Protein AF-A0A1V1P0M2-F1 (afdb_monomer_lite)

Secondary structure (DSSP, 8-state):
--HHHHHHHHHHHHHHSGGGTTS-EEEEEET---SS--SGGGG--TTEEEEEEESS--TT-SEE-SBTTB-TTS-TT-EEEEEEES-GGG-TTHHHHHHHHHHHEEEEEEEEEEE-SSS----SS-------HHHHHHHHHHTTPEEEEEEE--S----TTSGGGG--EEEEEE----------TT----PPP-TTS-SHHHHHHTTPPTT-EEEEE--TTSHHHHHHHHTS--EEEEEES-HHHHHHHTTT-SEEEES-TTSTTGGGGGTT---SEEE-SS-GGG-SSHHHHHHHHHH--

pLDDT: mean 91.24, std 12.98, range [29.27, 98.88]

Radius of gyration: 23.6 Å; chains: 1; bounding box: 58×35×62 Å

Structure (mmCIF, N/CA/C/O backbone):
data_AF-A0A1V1P0M2-F1
#
_entry.id   AF-A0A1V1P0M2-F1
#
loop_
_atom_site.group_PDB
_atom_site.id
_atom_site.type_symbol
_atom_site.label_atom_id
_atom_site.label_alt_id
_atom_site.label_comp_id
_atom_site.label_asym_id
_atom_site.label_entity_id
_atom_site.label_seq_id
_atom_site.pdbx_PDB_ins_code
_atom_site.Cartn_x
_atom_site.Cartn_y
_atom_site.Cartn_z
_atom_site.occupancy
_atom_site.B_iso_or_equiv
_atom_site.auth_seq_id
_atom_site.auth_comp_id
_atom_site.auth_asym_id
_atom_site.auth_atom_id
_atom_site.pdbx_PDB_model_num
ATOM 1 N N . MET A 1 1 ? 7.472 -0.145 -21.271 1.00 87.81 1 MET A N 1
ATOM 2 C CA . MET A 1 1 ? 8.152 0.178 -19.992 1.00 87.81 1 MET A CA 1
ATOM 3 C C . MET A 1 1 ? 9.244 1.224 -20.223 1.00 87.81 1 MET A C 1
ATOM 5 O O . MET A 1 1 ? 9.948 1.096 -21.218 1.00 87.81 1 MET A O 1
ATOM 9 N N . HIS A 1 2 ? 9.397 2.238 -19.358 1.00 93.75 2 HIS A N 1
ATOM 10 C CA . HIS A 1 2 ? 10.466 3.248 -19.484 1.00 93.75 2 HIS A CA 1
ATOM 11 C C . HIS A 1 2 ? 11.817 2.746 -18.949 1.00 93.75 2 HIS A C 1
ATOM 13 O O . HIS A 1 2 ? 11.880 2.132 -17.881 1.00 93.75 2 HIS A O 1
ATOM 19 N N . LEU A 1 3 ? 12.916 3.077 -19.634 1.00 96.69 3 LEU A N 1
ATOM 20 C CA . LEU A 1 3 ? 14.281 2.770 -19.193 1.00 96.69 3 LEU A CA 1
ATOM 21 C C . LEU A 1 3 ? 14.614 3.437 -17.856 1.00 96.69 3 LEU A C 1
ATOM 23 O O . LEU A 1 3 ? 15.219 2.796 -16.997 1.00 96.69 3 LEU A O 1
ATOM 27 N N . SER A 1 4 ? 14.162 4.679 -17.642 1.00 97.12 4 SER A N 1
ATOM 28 C CA . SER A 1 4 ? 14.316 5.385 -16.365 1.00 97.12 4 SER A CA 1
ATOM 29 C C . SER A 1 4 ? 13.693 4.632 -15.191 1.00 97.12 4 SER A C 1
ATOM 31 O O . SER A 1 4 ? 14.186 4.729 -14.066 1.00 97.12 4 SER A O 1
ATOM 33 N N . SER A 1 5 ? 12.613 3.899 -15.454 1.00 97.25 5 SER A N 1
ATOM 34 C CA . SER A 1 5 ? 11.857 3.139 -14.469 1.00 97.25 5 SER A CA 1
ATOM 35 C C . SER A 1 5 ? 12.505 1.776 -14.201 1.00 97.25 5 SER A C 1
ATOM 37 O O . SER A 1 5 ? 12.672 1.388 -13.045 1.00 97.25 5 SER A O 1
ATOM 39 N N . ILE A 1 6 ? 12.971 1.084 -15.254 1.00 98.12 6 ILE A N 1
ATOM 40 C CA . ILE A 1 6 ? 13.799 -0.133 -15.139 1.00 98.12 6 ILE A CA 1
ATOM 41 C C . ILE A 1 6 ? 15.060 0.136 -14.312 1.00 98.12 6 ILE A C 1
ATOM 43 O O . ILE A 1 6 ? 15.373 -0.648 -13.418 1.00 98.12 6 ILE A O 1
ATOM 47 N N . ASP A 1 7 ? 15.772 1.236 -14.578 1.00 98.12 7 ASP A N 1
ATOM 48 C CA . ASP A 1 7 ? 17.007 1.564 -13.860 1.00 98.12 7 ASP A CA 1
ATOM 49 C C . ASP A 1 7 ? 16.751 1.806 -12.366 1.00 98.12 7 ASP A C 1
ATOM 51 O O . ASP A 1 7 ? 17.411 1.216 -11.511 1.00 98.12 7 ASP A O 1
ATOM 55 N N . LYS A 1 8 ? 15.722 2.588 -12.026 1.00 98.38 8 LYS A N 1
ATOM 56 C CA . LYS A 1 8 ? 15.323 2.822 -10.628 1.00 98.38 8 LYS A CA 1
ATOM 57 C C . LYS A 1 8 ? 14.900 1.531 -9.923 1.00 98.38 8 LYS A C 1
ATOM 59 O O . LYS A 1 8 ? 15.293 1.305 -8.778 1.00 98.38 8 LYS A O 1
ATOM 64 N N . MET A 1 9 ? 14.162 0.649 -10.602 1.00 98.62 9 MET A N 1
ATOM 65 C CA . MET A 1 9 ? 13.798 -0.656 -10.042 1.00 98.62 9 MET A CA 1
ATOM 66 C C . MET A 1 9 ? 15.031 -1.540 -9.827 1.00 98.62 9 MET A C 1
ATOM 68 O O . MET A 1 9 ? 15.162 -2.188 -8.789 1.00 98.62 9 MET A O 1
ATOM 72 N N . LYS A 1 10 ? 15.989 -1.520 -10.759 1.00 98.38 10 LYS A N 1
ATOM 73 C CA . LYS A 1 10 ? 17.269 -2.215 -10.599 1.00 98.38 10 LYS A CA 1
ATOM 74 C C . LYS A 1 10 ? 18.034 -1.690 -9.380 1.00 98.38 10 LYS A C 1
ATOM 76 O O . LYS A 1 10 ? 18.527 -2.491 -8.588 1.00 98.38 10 LYS A O 1
ATOM 81 N N . GLN A 1 11 ? 18.088 -0.371 -9.189 1.00 98.38 11 GLN A N 1
ATOM 82 C CA . GLN A 1 11 ? 18.699 0.234 -8.002 1.00 98.38 11 GLN A CA 1
ATOM 83 C C . GLN A 1 11 ? 18.009 -0.231 -6.711 1.00 98.38 11 GLN A C 1
ATOM 85 O O . GLN A 1 11 ? 18.694 -0.499 -5.724 1.00 98.38 11 GLN A O 1
ATOM 90 N N . PHE A 1 12 ? 16.679 -0.383 -6.708 1.00 98.56 12 PHE A N 1
ATOM 91 C CA . PHE A 1 12 ? 15.962 -0.957 -5.569 1.00 98.56 12 PHE A CA 1
ATOM 92 C C . PHE A 1 12 ? 16.405 -2.402 -5.282 1.00 98.56 12 PHE A C 1
ATOM 94 O O . PHE A 1 12 ? 16.773 -2.721 -4.148 1.00 98.56 12 PHE A O 1
ATOM 101 N N . VAL A 1 13 ? 16.444 -3.266 -6.300 1.00 98.12 13 VAL A N 1
ATOM 102 C CA . VAL A 1 13 ? 16.890 -4.663 -6.151 1.00 98.12 13 VAL A CA 1
ATOM 103 C C . VAL A 1 13 ? 18.319 -4.732 -5.603 1.00 98.12 13 VAL A C 1
ATOM 105 O O . VAL A 1 13 ? 18.575 -5.429 -4.618 1.00 98.12 13 VAL A O 1
ATOM 108 N N . ASP A 1 14 ? 19.240 -3.971 -6.197 1.00 97.38 14 ASP A N 1
ATOM 109 C CA . ASP A 1 14 ? 20.660 -3.973 -5.834 1.00 97.38 14 ASP A CA 1
ATOM 110 C C . ASP A 1 14 ? 20.918 -3.446 -4.414 1.00 97.38 14 ASP A C 1
ATOM 112 O O . ASP A 1 14 ? 21.873 -3.874 -3.768 1.00 97.38 14 ASP A O 1
ATOM 116 N N . ARG A 1 15 ? 20.094 -2.514 -3.918 1.00 97.50 15 ARG A N 1
ATOM 117 C CA . ARG A 1 15 ? 20.296 -1.877 -2.606 1.00 97.50 15 ARG A CA 1
ATOM 118 C C . ARG A 1 15 ? 19.553 -2.574 -1.473 1.00 97.50 15 ARG A C 1
ATOM 120 O O . ARG A 1 15 ? 20.087 -2.655 -0.372 1.00 97.50 15 ARG A O 1
ATOM 127 N N . TYR A 1 16 ? 18.337 -3.058 -1.720 1.00 97.69 16 TYR A N 1
ATOM 128 C CA . TYR A 1 16 ? 17.438 -3.517 -0.652 1.00 97.69 16 TYR A CA 1
ATOM 129 C C . TYR A 1 16 ? 17.211 -5.029 -0.640 1.00 97.69 16 TYR A C 1
ATOM 131 O O . TYR A 1 16 ? 16.778 -5.567 0.382 1.00 97.69 16 TYR A O 1
ATOM 139 N N . LEU A 1 17 ? 17.504 -5.728 -1.742 1.00 96.75 17 LEU A N 1
ATOM 140 C CA . LEU A 1 17 ? 17.295 -7.176 -1.860 1.00 96.75 17 LEU A CA 1
ATOM 141 C C . LEU A 1 17 ? 18.597 -7.971 -2.031 1.00 96.75 17 LEU A C 1
ATOM 143 O O . LEU A 1 17 ? 18.551 -9.200 -2.075 1.00 96.75 17 LEU A O 1
ATOM 147 N N . VAL A 1 18 ? 19.758 -7.308 -2.085 1.00 91.69 18 VAL A N 1
ATOM 148 C CA . VAL A 1 18 ? 21.062 -7.962 -2.290 1.00 91.69 18 VAL A CA 1
ATOM 149 C C . VAL A 1 18 ? 21.360 -9.043 -1.250 1.00 91.69 18 VAL A C 1
ATOM 151 O O . VAL A 1 18 ? 21.748 -10.151 -1.620 1.00 91.69 18 VAL A O 1
ATOM 154 N N . ASP A 1 19 ? 21.065 -8.775 0.022 1.00 91.19 19 ASP A N 1
ATOM 155 C CA . ASP A 1 19 ? 21.275 -9.727 1.119 1.00 91.19 19 ASP A CA 1
ATOM 156 C C . ASP A 1 19 ? 20.194 -10.822 1.172 1.00 91.19 19 ASP A C 1
ATOM 158 O O . ASP A 1 19 ? 20.301 -11.779 1.936 1.00 91.19 19 ASP A O 1
ATOM 162 N N . LYS A 1 20 ? 19.148 -10.715 0.340 1.00 90.94 20 LYS A N 1
ATOM 163 C CA . LYS A 1 20 ? 18.011 -11.646 0.286 1.00 90.94 20 LYS A CA 1
ATOM 164 C C . LYS A 1 20 ? 18.046 -12.599 -0.915 1.00 90.94 20 LYS A C 1
ATOM 166 O O . LYS A 1 20 ? 17.121 -13.387 -1.088 1.00 90.94 20 LYS A O 1
ATOM 171 N N . LYS A 1 21 ? 19.107 -12.586 -1.731 1.00 86.88 21 LYS A N 1
ATOM 172 C CA . LYS A 1 21 ? 19.227 -13.455 -2.926 1.00 86.88 21 LYS A CA 1
ATOM 173 C C . LYS A 1 21 ? 19.147 -14.954 -2.618 1.00 86.88 21 LYS A C 1
ATOM 175 O O . LYS A 1 21 ? 18.648 -15.725 -3.428 1.00 86.88 21 LYS A O 1
ATOM 180 N N . ASN A 1 22 ? 19.602 -15.357 -1.431 1.00 87.81 22 ASN A N 1
ATOM 181 C CA . ASN A 1 22 ? 19.569 -16.750 -0.969 1.00 87.81 22 ASN A CA 1
ATOM 182 C C . ASN A 1 22 ? 18.387 -17.056 -0.036 1.00 87.81 22 ASN A C 1
ATOM 184 O O . ASN A 1 22 ? 18.375 -18.110 0.598 1.00 87.81 22 ASN A O 1
ATOM 188 N N . HIS A 1 23 ? 17.423 -16.143 0.074 1.00 92.25 23 HIS A N 1
ATOM 189 C CA . HIS A 1 23 ? 16.227 -16.319 0.885 1.00 92.25 23 HIS A CA 1
ATOM 190 C C . HIS A 1 23 ? 15.001 -16.446 -0.022 1.00 92.25 23 HIS A C 1
ATOM 192 O O . HIS A 1 23 ? 14.929 -15.744 -1.035 1.00 92.25 23 HIS A O 1
ATOM 198 N N . PRO A 1 24 ? 14.032 -17.309 0.328 1.00 96.81 24 PRO A N 1
ATOM 199 C CA . PRO A 1 24 ? 12.790 -17.381 -0.414 1.00 96.81 24 PRO A CA 1
ATOM 200 C C . PRO A 1 24 ? 12.025 -16.070 -0.259 1.00 96.81 24 PRO A C 1
ATOM 202 O O . PRO A 1 24 ? 11.770 -15.638 0.866 1.00 96.81 24 PRO A O 1
ATOM 205 N N . LEU A 1 25 ? 11.675 -15.443 -1.381 1.00 98.19 25 LEU A N 1
ATOM 206 C CA . LEU A 1 25 ? 10.868 -14.224 -1.407 1.00 98.19 25 LEU A CA 1
ATOM 207 C C . LEU A 1 25 ? 9.655 -14.423 -2.297 1.00 98.19 25 LEU A C 1
ATOM 209 O O . LEU A 1 25 ? 9.787 -14.867 -3.435 1.00 98.19 25 LEU A O 1
ATOM 213 N N . HIS A 1 26 ? 8.496 -14.019 -1.797 1.00 98.56 26 HIS A N 1
ATOM 214 C CA . HIS A 1 26 ? 7.322 -13.779 -2.612 1.00 98.56 26 HIS A CA 1
ATOM 215 C C . HIS A 1 26 ? 7.284 -12.304 -3.031 1.00 98.56 26 HIS A C 1
ATOM 217 O O . HIS A 1 26 ? 7.171 -11.414 -2.181 1.00 98.56 26 HIS A O 1
ATOM 223 N N . ILE A 1 27 ? 7.410 -12.059 -4.335 1.00 98.81 27 ILE A N 1
ATOM 224 C CA . ILE A 1 27 ? 7.397 -10.733 -4.951 1.00 98.81 27 ILE A CA 1
ATOM 225 C C . ILE A 1 27 ? 6.115 -10.570 -5.765 1.00 98.81 27 ILE A C 1
ATOM 227 O O . ILE A 1 27 ? 5.841 -11.383 -6.646 1.00 98.81 27 ILE A O 1
ATOM 231 N N . LEU A 1 28 ? 5.373 -9.500 -5.495 1.00 98.88 28 LEU A N 1
ATOM 232 C CA . LEU A 1 28 ? 4.194 -9.113 -6.264 1.00 98.88 28 LEU A CA 1
ATOM 233 C C . LEU A 1 28 ? 4.468 -7.815 -7.028 1.00 98.88 28 LEU A C 1
ATOM 235 O O . LEU A 1 28 ? 4.867 -6.825 -6.416 1.00 98.88 28 LEU A O 1
ATOM 239 N N . ASP A 1 29 ? 4.224 -7.812 -8.335 1.00 98.81 29 ASP A N 1
ATOM 240 C CA . ASP A 1 29 ? 4.306 -6.631 -9.199 1.00 98.81 29 ASP A CA 1
ATOM 241 C C . ASP A 1 29 ? 2.900 -6.135 -9.568 1.00 98.81 29 ASP A C 1
ATOM 243 O O . ASP A 1 29 ? 2.116 -6.885 -10.143 1.00 98.81 29 ASP A O 1
ATOM 247 N N . LEU A 1 30 ? 2.560 -4.894 -9.210 1.00 98.62 30 LEU A N 1
ATOM 248 C CA . LEU A 1 30 ? 1.252 -4.282 -9.469 1.00 98.62 30 LEU A CA 1
ATOM 249 C C . LEU A 1 30 ? 1.276 -3.406 -10.731 1.00 98.62 30 LEU A C 1
ATOM 251 O O . LEU A 1 30 ? 2.003 -2.407 -10.791 1.00 98.62 30 LEU A O 1
ATOM 255 N N . GLY A 1 31 ? 0.371 -3.701 -11.668 1.00 96.62 31 GLY A N 1
ATOM 256 C CA . GLY A 1 31 ? 0.353 -3.106 -13.009 1.00 96.62 31 GLY A CA 1
ATOM 257 C C . GLY A 1 31 ? 1.417 -3.739 -13.903 1.00 96.62 31 GLY A C 1
ATOM 258 O O . GLY A 1 31 ? 2.116 -3.054 -14.643 1.00 96.62 31 GLY A O 1
ATOM 259 N N . ALA A 1 32 ? 1.597 -5.055 -13.774 1.00 97.19 32 ALA A N 1
ATOM 260 C CA . ALA A 1 32 ? 2.763 -5.764 -14.290 1.00 97.19 32 ALA A CA 1
ATOM 261 C C . ALA A 1 32 ? 2.691 -6.115 -15.783 1.00 97.19 32 ALA A C 1
ATOM 263 O O . ALA A 1 32 ? 3.586 -6.806 -16.279 1.00 97.19 32 ALA A O 1
ATOM 264 N N . THR A 1 33 ? 1.636 -5.714 -16.498 1.00 95.69 33 THR A N 1
ATOM 265 C CA . THR A 1 33 ? 1.412 -6.163 -17.877 1.00 95.69 33 THR A CA 1
ATOM 266 C C . THR A 1 33 ? 2.611 -5.806 -18.758 1.00 95.69 33 THR A C 1
ATOM 268 O O . THR A 1 33 ? 3.043 -4.654 -18.813 1.00 95.69 33 THR A O 1
ATOM 271 N N . ASP A 1 34 ? 3.152 -6.791 -19.480 1.00 94.94 34 ASP A N 1
ATOM 272 C CA . ASP A 1 34 ? 4.275 -6.562 -20.392 1.00 94.94 34 ASP A CA 1
ATOM 273 C C . ASP A 1 34 ? 3.810 -5.795 -21.636 1.00 94.94 34 ASP A C 1
ATOM 275 O O . ASP A 1 34 ? 3.280 -6.362 -22.598 1.00 94.94 34 ASP A O 1
ATOM 279 N N . ILE A 1 35 ? 4.028 -4.480 -21.601 1.00 89.50 35 ILE A N 1
ATOM 280 C CA . ILE A 1 35 ? 3.787 -3.557 -22.709 1.00 89.50 35 ILE A CA 1
ATOM 281 C C . ILE A 1 35 ? 5.130 -2.939 -23.103 1.00 89.50 35 ILE A C 1
ATOM 283 O O . ILE A 1 35 ? 5.534 -1.859 -22.648 1.00 89.50 35 ILE A O 1
ATOM 287 N N . GLY A 1 36 ? 5.860 -3.672 -23.946 1.00 87.25 36 GLY A N 1
ATOM 288 C CA . GLY A 1 36 ? 7.192 -3.278 -24.401 1.00 87.25 36 GLY A CA 1
ATOM 289 C C . GLY A 1 36 ? 8.244 -3.350 -23.291 1.00 87.25 36 GLY A C 1
ATOM 290 O O . GLY A 1 36 ? 9.131 -2.499 -23.245 1.00 87.25 36 GLY A O 1
ATOM 291 N N . GLY A 1 37 ? 8.109 -4.308 -22.370 1.00 92.56 37 GLY A N 1
ATOM 292 C CA . GLY A 1 37 ? 9.016 -4.578 -21.257 1.00 92.56 37 GLY A CA 1
ATOM 293 C C . GLY A 1 37 ? 8.284 -4.765 -19.924 1.00 92.56 37 GLY A C 1
ATOM 294 O O . GLY A 1 37 ? 7.202 -4.221 -19.713 1.00 92.56 37 GLY A O 1
ATOM 295 N N . CYS A 1 38 ? 8.920 -5.481 -18.996 1.00 96.50 38 CYS A N 1
ATOM 296 C CA . CYS A 1 38 ? 8.445 -5.713 -17.630 1.00 96.50 38 CYS A CA 1
ATOM 297 C C . CYS A 1 38 ? 9.623 -5.809 -16.641 1.00 96.50 38 CYS A C 1
ATOM 299 O O . CYS A 1 38 ? 10.785 -5.879 -17.053 1.00 96.50 38 CYS A O 1
ATOM 301 N N . TYR A 1 39 ? 9.336 -5.832 -15.335 1.00 98.19 39 TYR A N 1
ATOM 302 C CA . TYR A 1 39 ? 10.374 -5.949 -14.306 1.00 98.19 39 TYR A CA 1
ATOM 303 C C . TYR A 1 39 ? 10.841 -7.377 -14.027 1.00 98.19 39 TYR A C 1
ATOM 305 O O . TYR A 1 39 ? 11.913 -7.530 -13.443 1.00 98.19 39 TYR A O 1
ATOM 313 N N . ARG A 1 40 ? 10.099 -8.414 -14.447 1.00 97.44 40 ARG A N 1
ATOM 314 C CA . ARG A 1 40 ? 10.401 -9.827 -14.137 1.00 97.44 40 ARG A CA 1
ATOM 315 C C . ARG A 1 40 ? 11.885 -10.209 -14.295 1.00 97.44 40 ARG A C 1
ATOM 317 O O . ARG A 1 40 ? 12.403 -10.843 -13.377 1.00 97.44 40 ARG A O 1
ATOM 324 N N . PRO A 1 41 ? 12.617 -9.798 -15.356 1.00 97.50 41 PRO A N 1
ATOM 325 C CA . PRO A 1 41 ? 14.036 -10.142 -15.502 1.00 97.50 41 PRO A CA 1
ATOM 326 C C . PRO A 1 41 ? 14.944 -9.643 -14.365 1.00 97.50 41 PRO A C 1
ATOM 328 O O . PRO A 1 41 ? 15.998 -10.224 -14.124 1.00 97.50 41 PRO A O 1
ATOM 331 N N . LEU A 1 42 ? 14.559 -8.581 -13.649 1.00 97.75 42 LEU A N 1
ATOM 332 C CA . LEU A 1 42 ? 15.311 -8.056 -12.502 1.00 97.75 42 LEU A CA 1
ATOM 333 C C . LEU A 1 42 ? 15.176 -8.937 -11.249 1.00 97.75 42 LEU A C 1
ATOM 335 O O . LEU A 1 42 ? 15.982 -8.817 -10.327 1.00 97.75 42 LEU A O 1
ATOM 339 N N . PHE A 1 43 ? 14.173 -9.817 -11.218 1.00 97.19 43 PHE A N 1
ATOM 340 C CA . PHE A 1 43 ? 13.827 -10.672 -10.082 1.00 97.19 43 PHE A CA 1
ATOM 341 C C . PHE A 1 43 ? 14.070 -12.161 -10.365 1.00 97.19 43 PHE A C 1
ATOM 343 O O . PHE A 1 43 ? 13.577 -13.016 -9.631 1.00 97.19 43 PHE A O 1
ATOM 350 N N . ASP A 1 44 ? 14.851 -12.479 -11.401 1.00 93.94 44 ASP A N 1
ATOM 351 C CA . ASP A 1 44 ? 15.212 -13.848 -11.774 1.00 93.94 44 ASP A CA 1
ATOM 352 C C . ASP A 1 44 ? 16.271 -14.416 -10.814 1.00 93.94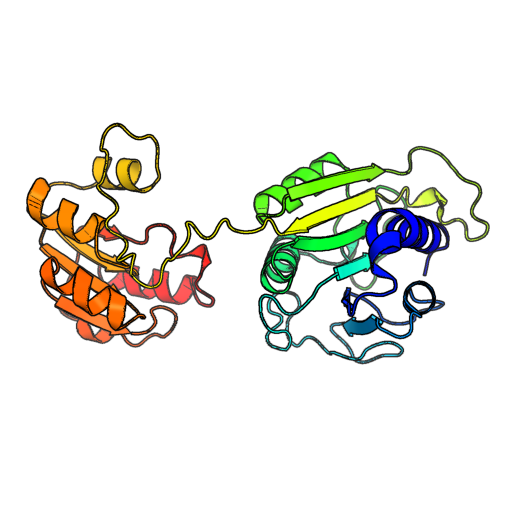 44 ASP A C 1
ATOM 354 O O . ASP A 1 44 ? 17.479 -14.379 -11.061 1.00 93.94 44 ASP A O 1
ATOM 358 N N . GLN A 1 45 ? 15.820 -14.858 -9.641 1.00 94.94 45 GLN A N 1
ATOM 359 C CA . GLN A 1 45 ? 16.624 -15.578 -8.656 1.00 94.94 45 GLN A CA 1
ATOM 360 C C . GLN A 1 45 ? 15.940 -16.903 -8.328 1.00 94.94 45 GLN A C 1
ATOM 362 O O . GLN A 1 45 ? 14.724 -16.963 -8.181 1.00 94.94 45 GLN A O 1
ATOM 367 N N . ALA A 1 46 ? 16.725 -17.964 -8.129 1.00 92.25 46 ALA A N 1
ATOM 368 C CA . ALA A 1 46 ? 16.200 -19.325 -7.979 1.00 92.25 46 ALA A CA 1
ATOM 369 C C . ALA A 1 46 ? 15.191 -19.509 -6.826 1.00 92.25 46 ALA A C 1
ATOM 371 O O . ALA A 1 46 ? 14.345 -20.394 -6.893 1.00 92.25 46 ALA A O 1
ATOM 372 N N . GLN A 1 47 ? 15.295 -18.705 -5.762 1.00 94.88 47 GLN A N 1
ATOM 373 C CA . GLN A 1 47 ? 14.397 -18.768 -4.602 1.00 94.88 47 GLN A CA 1
ATOM 374 C C . GLN A 1 47 ? 13.320 -17.674 -4.609 1.00 94.88 47 GLN A C 1
ATOM 376 O O . GLN A 1 47 ? 12.543 -17.566 -3.663 1.00 94.88 47 GLN A O 1
ATOM 381 N N . TRP A 1 48 ? 13.270 -16.833 -5.637 1.00 97.81 48 TRP A N 1
ATOM 382 C CA . TRP A 1 48 ? 12.300 -15.751 -5.718 1.00 97.81 48 TRP A CA 1
ATOM 383 C C . TRP A 1 48 ? 11.104 -16.192 -6.553 1.00 97.81 48 TRP A C 1
ATOM 385 O O . TRP A 1 48 ? 11.239 -16.633 -7.691 1.00 97.81 48 TRP A O 1
ATOM 395 N N . HIS A 1 49 ? 9.919 -16.068 -5.970 1.00 98.12 49 HIS A N 1
ATOM 396 C CA . HIS A 1 49 ? 8.653 -16.283 -6.645 1.00 98.12 49 HIS A CA 1
ATOM 397 C C . HIS A 1 49 ? 8.072 -14.924 -7.024 1.00 98.12 49 HIS A C 1
ATOM 399 O O . HIS A 1 49 ? 7.577 -14.203 -6.160 1.00 98.12 49 HIS A O 1
ATOM 405 N N . TYR A 1 50 ? 8.176 -14.564 -8.302 1.00 98.56 50 TYR A N 1
ATOM 406 C CA . TYR A 1 50 ? 7.605 -13.336 -8.849 1.00 98.56 50 TYR A CA 1
ATOM 407 C C . TYR A 1 50 ? 6.233 -13.627 -9.460 1.00 98.56 50 TYR A C 1
ATOM 409 O O . TYR A 1 50 ? 6.115 -14.508 -10.320 1.00 98.56 50 TYR A O 1
ATOM 417 N N . GLN A 1 51 ? 5.238 -12.829 -9.078 1.00 98.38 51 GLN A N 1
ATOM 418 C CA . GLN A 1 51 ? 3.907 -12.819 -9.676 1.00 98.38 51 GLN A CA 1
ATOM 419 C C . GLN A 1 51 ? 3.534 -11.412 -10.145 1.00 98.38 51 GLN A C 1
ATOM 421 O O . GLN A 1 51 ? 3.717 -10.443 -9.410 1.00 98.38 51 GLN A O 1
ATOM 426 N N . GLY A 1 52 ? 2.989 -11.303 -11.355 1.00 98.62 52 GLY A N 1
ATOM 427 C CA . GLY A 1 52 ? 2.396 -10.060 -11.845 1.00 98.62 52 GLY A CA 1
ATOM 428 C C . GLY A 1 52 ? 0.898 -9.990 -11.563 1.00 98.62 52 GLY A C 1
ATOM 429 O O . GLY A 1 52 ? 0.187 -10.984 -11.728 1.00 98.62 52 GLY A O 1
ATOM 430 N N . ALA A 1 53 ? 0.416 -8.816 -11.167 1.00 98.56 53 ALA A N 1
ATOM 431 C CA . ALA A 1 53 ? -0.990 -8.527 -10.934 1.00 98.56 53 ALA A CA 1
ATOM 432 C C . ALA A 1 53 ? -1.464 -7.319 -11.747 1.00 98.56 53 ALA A C 1
ATOM 434 O O . ALA A 1 53 ? -0.755 -6.318 -11.879 1.00 98.56 53 ALA A O 1
ATOM 435 N N . ASP A 1 54 ? -2.682 -7.413 -12.273 1.00 97.94 54 ASP A N 1
ATOM 436 C CA . ASP A 1 54 ? -3.351 -6.341 -13.014 1.00 97.94 54 ASP A CA 1
ATOM 437 C C . ASP A 1 54 ? -4.877 -6.534 -12.966 1.00 97.94 54 ASP A C 1
ATOM 439 O O . ASP A 1 54 ? -5.366 -7.576 -12.531 1.00 97.94 54 ASP A O 1
ATOM 443 N N . LEU A 1 55 ? -5.644 -5.542 -13.414 1.00 96.44 55 LEU A N 1
ATOM 444 C CA . LEU A 1 55 ? -7.110 -5.611 -13.500 1.00 96.44 55 LEU A CA 1
ATOM 445 C C . LEU A 1 55 ? -7.594 -6.444 -14.689 1.00 96.44 55 LEU A C 1
ATOM 447 O O . LEU A 1 55 ? -8.752 -6.855 -14.750 1.00 96.44 55 LEU A O 1
ATOM 451 N N . VAL A 1 56 ? -6.723 -6.650 -15.674 1.00 94.88 56 VAL A N 1
ATOM 452 C CA . VAL A 1 56 ? -7.039 -7.333 -16.927 1.00 94.88 56 VAL A CA 1
ATOM 453 C C . VAL A 1 56 ? -5.986 -8.412 -17.174 1.00 94.88 56 VAL A C 1
ATOM 455 O O . VAL A 1 56 ? -4.801 -8.168 -16.953 1.00 94.88 56 VAL A O 1
ATOM 458 N N . PRO A 1 57 ? -6.373 -9.613 -17.643 1.00 97.50 57 PRO A N 1
ATOM 459 C CA . PRO A 1 57 ? -5.400 -10.626 -18.030 1.00 97.50 57 PRO A CA 1
ATOM 460 C C . PRO A 1 57 ? -4.497 -10.124 -19.164 1.00 97.50 57 PRO A C 1
ATOM 462 O O . PRO A 1 57 ? -4.953 -9.472 -20.104 1.00 97.50 57 PRO A O 1
ATOM 465 N N . GLY A 1 58 ? -3.221 -10.498 -19.118 1.00 95.50 58 GLY A N 1
ATOM 466 C CA . GLY A 1 58 ? -2.234 -10.078 -20.104 1.00 95.50 58 GLY A CA 1
ATOM 467 C C . GLY A 1 58 ? -0.925 -10.847 -19.986 1.00 95.50 58 GLY A C 1
ATOM 468 O O . GLY A 1 58 ? -0.759 -11.718 -19.131 1.00 95.50 58 GLY A O 1
ATOM 469 N N . ASN A 1 59 ? 0.028 -10.518 -20.857 1.00 97.06 59 ASN A N 1
ATOM 470 C CA . ASN A 1 59 ? 1.384 -11.041 -20.729 1.00 97.06 59 ASN A CA 1
ATOM 471 C C . ASN A 1 59 ? 1.988 -10.574 -19.401 1.00 97.06 59 ASN A C 1
ATOM 473 O O . ASN A 1 59 ? 1.818 -9.415 -19.031 1.00 97.06 59 ASN A O 1
ATOM 477 N N . ASN A 1 60 ? 2.727 -11.461 -18.731 1.00 97.81 60 ASN A N 1
ATOM 478 C CA . ASN A 1 60 ? 3.314 -11.238 -17.405 1.00 97.81 60 ASN A CA 1
ATOM 479 C C . ASN A 1 60 ? 2.306 -11.170 -16.236 1.00 97.81 60 ASN A C 1
ATOM 481 O O . ASN A 1 60 ? 2.728 -10.881 -15.120 1.00 97.81 60 ASN A O 1
ATOM 485 N N . ILE A 1 61 ? 1.018 -11.467 -16.455 1.00 98.38 61 ILE A N 1
ATOM 486 C CA . ILE A 1 61 ? -0.007 -11.446 -15.400 1.00 98.38 61 ILE A CA 1
ATOM 487 C C . ILE A 1 61 ? -0.325 -12.858 -14.912 1.00 98.38 61 ILE A C 1
ATOM 489 O O . ILE A 1 61 ? -0.759 -13.714 -15.681 1.00 98.38 61 ILE A O 1
ATOM 493 N N . ASP A 1 62 ? -0.138 -13.065 -13.611 1.00 98.56 62 ASP A N 1
ATOM 494 C CA . ASP A 1 62 ? -0.432 -14.303 -12.890 1.00 98.56 62 ASP A CA 1
ATOM 495 C C . ASP A 1 62 ? -1.724 -14.178 -12.061 1.00 98.56 62 ASP A C 1
ATOM 497 O O . ASP A 1 62 ? -2.437 -15.162 -11.869 1.00 98.56 62 ASP A O 1
ATOM 501 N N . ILE A 1 63 ? -2.040 -12.967 -11.583 1.00 98.62 63 ILE A N 1
ATOM 502 C CA . ILE A 1 63 ? -3.216 -12.665 -10.757 1.00 98.62 63 ILE A CA 1
ATOM 503 C C . ILE A 1 63 ? -4.031 -11.557 -11.427 1.00 98.62 63 ILE A C 1
ATOM 505 O O . ILE A 1 63 ? -3.533 -10.458 -11.656 1.00 98.62 63 ILE A O 1
ATOM 509 N N . VAL A 1 64 ? -5.303 -11.830 -11.713 1.00 98.56 64 VAL A N 1
ATOM 510 C CA . VAL A 1 64 ? -6.247 -10.803 -12.173 1.00 98.56 64 VAL A CA 1
ATOM 511 C C . VAL A 1 64 ? -7.049 -10.318 -10.972 1.00 98.56 64 VAL A C 1
ATOM 513 O O . VAL A 1 64 ? -7.753 -11.110 -10.350 1.00 98.56 64 VAL A O 1
ATOM 516 N N . LEU A 1 65 ? -6.926 -9.034 -10.651 1.00 97.50 65 LEU A N 1
ATOM 517 C CA . LEU A 1 65 ? -7.631 -8.389 -9.548 1.00 97.50 65 LEU A CA 1
ATOM 518 C C . LEU A 1 65 ? -9.056 -8.036 -9.981 1.00 97.50 65 LEU A C 1
ATOM 520 O O . LEU A 1 65 ? -9.247 -7.342 -10.981 1.00 97.50 65 LEU A O 1
ATOM 524 N N . SER A 1 66 ? -10.057 -8.490 -9.228 1.00 94.25 66 SER A N 1
ATOM 525 C CA . SER A 1 66 ? -11.462 -8.181 -9.524 1.00 94.25 66 SER A CA 1
ATOM 526 C C . SER A 1 66 ? -11.859 -6.742 -9.184 1.00 94.25 66 SER A C 1
ATOM 528 O O . SER A 1 66 ? -12.766 -6.199 -9.818 1.00 94.25 66 SER A O 1
ATOM 530 N N . ASP A 1 67 ? -11.172 -6.111 -8.229 1.00 93.50 67 ASP A N 1
ATOM 531 C CA . ASP A 1 67 ? -11.389 -4.723 -7.822 1.00 93.50 67 ASP A CA 1
ATOM 532 C C . ASP A 1 67 ? -10.040 -3.999 -7.605 1.00 93.50 67 ASP A C 1
ATOM 534 O O . ASP A 1 67 ? -9.142 -4.542 -6.956 1.00 93.50 67 ASP A O 1
ATOM 538 N N . PRO A 1 68 ? -9.861 -2.762 -8.111 1.00 91.44 68 PRO A N 1
ATOM 539 C CA . PRO A 1 68 ? -8.608 -2.007 -7.956 1.00 91.44 68 PRO A CA 1
ATOM 540 C C . PRO A 1 68 ? -8.258 -1.633 -6.510 1.00 91.44 68 PRO A C 1
ATOM 542 O O . PRO A 1 68 ? -7.104 -1.304 -6.217 1.00 91.44 68 PRO A O 1
ATOM 545 N N . TYR A 1 69 ? -9.239 -1.669 -5.614 1.00 94.06 69 TYR A N 1
ATOM 546 C CA . TYR A 1 69 ? -9.169 -1.223 -4.229 1.00 94.06 69 TYR A CA 1
ATOM 547 C C . TYR A 1 69 ? -9.499 -2.336 -3.221 1.00 94.06 69 TYR A C 1
ATOM 549 O O . TYR A 1 69 ? -9.486 -2.071 -2.020 1.00 94.06 69 TYR A O 1
ATOM 557 N N . SER A 1 70 ? -9.789 -3.558 -3.680 1.00 91.56 70 SER A N 1
ATOM 558 C CA . SER A 1 70 ? -10.022 -4.729 -2.830 1.00 91.56 70 SER A CA 1
ATOM 559 C C . SER A 1 70 ? -9.467 -5.997 -3.480 1.00 91.56 70 SER A C 1
ATOM 561 O O . SER A 1 70 ? -10.076 -6.584 -4.369 1.00 91.56 70 SER A O 1
ATOM 563 N N . TRP A 1 71 ? -8.291 -6.433 -3.034 1.00 95.06 71 TRP A N 1
ATOM 564 C CA . TRP A 1 71 ? -7.540 -7.544 -3.624 1.00 95.06 71 TRP A CA 1
ATOM 565 C C . TRP A 1 71 ? -7.843 -8.842 -2.883 1.00 95.06 71 TRP A C 1
ATOM 567 O O . TRP A 1 71 ? -6.993 -9.406 -2.185 1.00 95.06 71 TRP A O 1
ATOM 577 N N . ILE A 1 72 ? -9.090 -9.302 -2.987 1.00 89.00 72 ILE A N 1
ATOM 578 C CA . ILE A 1 72 ? -9.564 -10.522 -2.314 1.00 89.00 72 ILE A CA 1
ATOM 579 C C . ILE A 1 72 ? -8.795 -11.778 -2.746 1.00 89.00 72 ILE A C 1
ATOM 581 O O . ILE A 1 72 ? -8.763 -12.763 -2.014 1.00 89.00 72 ILE A O 1
ATOM 585 N N . GLU A 1 73 ? -8.161 -11.731 -3.916 1.00 97.12 73 GLU A N 1
ATOM 586 C CA . GLU A 1 73 ? -7.334 -12.789 -4.489 1.00 97.12 73 GLU A CA 1
ATOM 587 C C . GLU A 1 73 ? -5.991 -12.942 -3.761 1.00 97.12 73 GLU A C 1
ATOM 589 O O . GLU A 1 73 ? -5.293 -13.936 -3.962 1.00 97.12 73 GLU A O 1
ATOM 594 N N . ILE A 1 74 ? -5.618 -11.967 -2.922 1.00 94.69 74 ILE A N 1
ATOM 595 C CA . ILE A 1 74 ? -4.318 -11.904 -2.258 1.00 94.69 74 ILE A CA 1
ATOM 596 C C . ILE A 1 74 ? -4.508 -11.861 -0.742 1.00 94.69 74 ILE A C 1
ATOM 598 O O . ILE A 1 74 ? -5.084 -10.930 -0.168 1.00 94.69 74 ILE A O 1
ATOM 602 N N . GLU A 1 75 ? -3.978 -12.876 -0.065 1.00 91.12 75 GLU A N 1
ATOM 603 C CA . GLU A 1 75 ? -4.059 -13.002 1.387 1.00 91.12 75 GLU A CA 1
ATOM 604 C C . GLU A 1 75 ? -3.280 -11.890 2.106 1.00 91.12 75 GLU A C 1
ATOM 606 O O . GLU A 1 75 ? -2.242 -11.410 1.646 1.00 91.12 75 GLU A O 1
ATOM 611 N N . SER A 1 76 ? -3.762 -11.486 3.280 1.00 88.94 76 SER A N 1
ATOM 612 C CA . SER A 1 76 ? -3.042 -10.548 4.146 1.00 88.94 76 SER A CA 1
ATOM 613 C C . SER A 1 76 ? -1.723 -11.159 4.629 1.00 88.94 76 SER A C 1
ATOM 615 O O . SER A 1 76 ? -1.668 -12.346 4.932 1.00 88.94 76 SER A O 1
ATOM 617 N N . ASN A 1 77 ? -0.676 -10.345 4.791 1.00 94.12 77 ASN A N 1
ATOM 618 C CA . ASN A 1 77 ? 0.642 -10.804 5.255 1.00 94.12 77 ASN A CA 1
ATOM 619 C C . ASN A 1 77 ? 1.222 -11.987 4.448 1.00 94.12 77 ASN A C 1
ATOM 621 O O . ASN A 1 77 ? 1.814 -12.902 5.022 1.00 94.12 77 ASN A O 1
ATOM 625 N N . SER A 1 78 ? 1.066 -11.982 3.127 1.00 97.88 78 SER A N 1
ATOM 626 C CA . SER A 1 78 ? 1.497 -13.071 2.241 1.00 97.88 78 SER A CA 1
ATOM 627 C C . SER A 1 78 ? 2.659 -12.691 1.316 1.00 97.88 78 SER A C 1
ATOM 629 O O . SER A 1 78 ? 3.354 -13.579 0.816 1.00 97.88 78 SER A O 1
ATOM 631 N N . VAL A 1 79 ? 2.932 -11.394 1.141 1.00 98.69 79 VAL A N 1
ATOM 632 C CA . VAL A 1 79 ? 3.937 -10.866 0.204 1.00 98.69 79 VAL A CA 1
ATOM 633 C C . VAL A 1 79 ? 5.156 -10.322 0.953 1.00 98.69 79 VAL A C 1
ATOM 635 O O . VAL A 1 79 ? 5.023 -9.544 1.899 1.00 98.69 79 VAL A O 1
ATOM 638 N N . ASP A 1 80 ? 6.360 -10.732 0.546 1.00 98.69 80 ASP A N 1
ATOM 639 C CA . ASP A 1 80 ? 7.621 -10.251 1.131 1.00 98.69 80 ASP A CA 1
ATOM 640 C C . ASP A 1 80 ? 8.059 -8.915 0.517 1.00 98.69 80 ASP A C 1
ATOM 642 O O . ASP A 1 80 ? 8.623 -8.060 1.208 1.00 98.69 80 ASP A O 1
ATOM 646 N N . VAL A 1 81 ? 7.815 -8.743 -0.785 1.00 98.81 81 VAL A N 1
ATOM 647 C CA . VAL A 1 81 ? 8.165 -7.539 -1.541 1.00 98.81 81 VAL A CA 1
ATOM 648 C C . VAL A 1 81 ? 7.039 -7.183 -2.506 1.00 98.81 81 VAL A C 1
ATOM 650 O O . VAL A 1 81 ? 6.671 -7.994 -3.347 1.00 98.81 81 VAL A O 1
ATOM 653 N N . LEU A 1 82 ? 6.526 -5.960 -2.426 1.00 98.81 82 LEU A N 1
ATOM 654 C CA . LEU A 1 82 ? 5.641 -5.402 -3.441 1.00 98.81 82 LEU A CA 1
ATOM 655 C C . LEU A 1 82 ? 6.399 -4.401 -4.306 1.00 98.81 82 LEU A C 1
ATOM 657 O O . LEU A 1 82 ? 7.089 -3.525 -3.792 1.00 98.81 82 LEU A O 1
ATOM 661 N N . ILE A 1 83 ? 6.248 -4.493 -5.616 1.00 98.88 83 ILE A N 1
ATOM 662 C CA . ILE A 1 83 ? 6.755 -3.490 -6.541 1.00 98.88 83 ILE A CA 1
ATOM 663 C C . ILE A 1 83 ? 5.618 -2.941 -7.395 1.00 98.88 83 ILE A C 1
ATOM 665 O O . ILE A 1 83 ? 4.615 -3.611 -7.624 1.00 98.88 83 ILE A O 1
ATOM 669 N N . SER A 1 84 ? 5.758 -1.700 -7.837 1.00 98.62 84 SER A N 1
ATOM 670 C CA . SER A 1 84 ? 4.877 -1.111 -8.838 1.00 98.62 84 SER A CA 1
ATOM 671 C C . SER A 1 84 ? 5.613 0.010 -9.551 1.00 98.62 84 SER A C 1
ATOM 673 O O . SER A 1 84 ? 6.343 0.778 -8.918 1.00 98.62 84 SER A O 1
ATOM 675 N N . GLY A 1 85 ? 5.428 0.114 -10.859 1.00 96.94 85 GLY A N 1
ATOM 676 C CA . GLY A 1 85 ? 6.067 1.146 -11.656 1.00 96.94 85 GLY A CA 1
ATOM 677 C C . GLY A 1 85 ? 5.153 1.662 -12.741 1.00 96.94 85 GLY A C 1
ATOM 678 O O . GLY A 1 85 ? 4.646 0.876 -13.528 1.00 96.94 85 GLY A O 1
ATOM 679 N N . GLN A 1 86 ? 5.006 2.985 -12.807 1.00 94.19 86 GLN A N 1
ATOM 680 C CA . GLN A 1 86 ? 4.187 3.665 -13.817 1.00 94.19 86 GLN A CA 1
ATOM 681 C C . GLN A 1 86 ? 2.712 3.221 -13.808 1.00 94.19 86 GLN A C 1
ATOM 683 O O . GLN A 1 86 ? 2.073 3.071 -14.849 1.00 94.19 86 GLN A O 1
ATOM 688 N N . THR A 1 87 ? 2.194 2.964 -12.607 1.00 95.75 87 THR A N 1
ATOM 689 C CA . THR A 1 87 ? 0.808 2.531 -12.384 1.00 95.75 87 THR A CA 1
ATOM 690 C C . THR A 1 87 ? 0.037 3.553 -11.549 1.00 95.75 87 THR A C 1
ATOM 692 O O . THR A 1 87 ? -1.145 3.798 -11.784 1.00 95.75 87 THR A O 1
ATOM 695 N N . PHE A 1 88 ? 0.687 4.175 -10.562 1.00 97.50 88 PHE A N 1
ATOM 696 C CA . PHE A 1 88 ? 0.035 5.018 -9.553 1.00 97.50 88 PHE A CA 1
ATOM 697 C C . PHE A 1 88 ? -0.564 6.309 -10.119 1.00 97.50 88 PHE A C 1
ATOM 699 O O . PHE A 1 88 ? -1.580 6.785 -9.613 1.00 97.50 88 PHE A O 1
ATOM 706 N N . GLU A 1 89 ? 0.018 6.862 -11.181 1.00 96.81 89 GLU A N 1
ATOM 707 C CA . GLU A 1 89 ? -0.530 8.002 -11.916 1.00 96.81 89 GLU A CA 1
ATOM 708 C C . GLU A 1 89 ? -1.903 7.695 -12.523 1.00 96.81 89 GL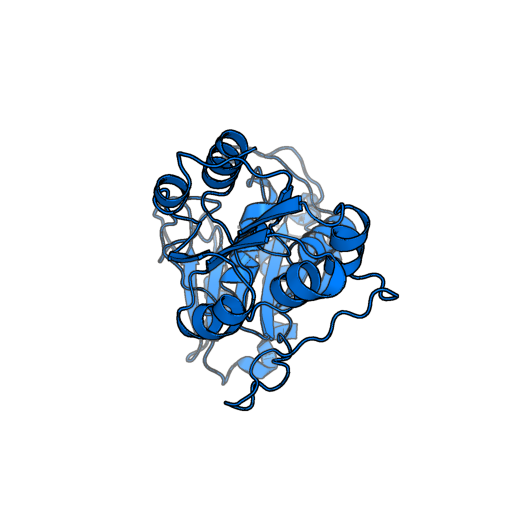U A C 1
ATOM 710 O O . GLU A 1 89 ? -2.726 8.596 -12.659 1.00 96.81 89 GLU A O 1
ATOM 715 N N . HIS A 1 90 ? -2.190 6.423 -12.808 1.00 96.75 90 HIS A N 1
ATOM 716 C CA . HIS A 1 90 ? -3.435 5.961 -13.416 1.00 96.75 90 HIS A CA 1
ATOM 717 C C . HIS A 1 90 ? -4.471 5.479 -12.382 1.00 96.75 90 HIS A C 1
ATOM 719 O O . HIS A 1 90 ? -5.583 5.108 -12.756 1.00 96.75 90 HIS A O 1
ATOM 725 N N . ILE A 1 91 ? -4.152 5.506 -11.080 1.00 96.44 91 ILE A N 1
ATOM 726 C CA . ILE A 1 91 ? -5.055 5.066 -10.006 1.00 96.44 91 ILE A CA 1
ATOM 727 C C . ILE A 1 91 ? -5.751 6.280 -9.370 1.00 96.44 91 ILE A C 1
ATOM 729 O O . ILE A 1 91 ? -5.123 7.106 -8.707 1.00 96.44 91 ILE A O 1
ATOM 733 N N . GLN A 1 92 ? -7.081 6.371 -9.502 1.00 95.69 92 GLN A N 1
ATOM 734 C CA . GLN A 1 92 ? -7.858 7.512 -8.983 1.00 95.69 92 GLN A CA 1
ATOM 735 C C . GLN A 1 92 ? -7.736 7.664 -7.464 1.00 95.69 92 GLN A C 1
ATOM 737 O O . GLN A 1 92 ? -7.504 8.768 -6.975 1.00 95.69 92 GLN A O 1
ATOM 742 N N . PHE A 1 93 ? -7.882 6.559 -6.728 1.00 96.12 93 PHE A N 1
ATOM 743 C CA . PHE A 1 93 ? -7.863 6.534 -5.264 1.00 96.12 93 PHE A CA 1
ATOM 744 C C . PHE A 1 93 ? -6.652 5.750 -4.750 1.00 96.12 93 PHE A C 1
ATOM 746 O O . PHE A 1 93 ? -6.796 4.761 -4.033 1.00 96.12 93 PHE A O 1
ATOM 753 N N . PHE A 1 94 ? -5.446 6.184 -5.127 1.00 96.56 94 PHE A N 1
ATOM 754 C CA . PHE A 1 94 ? -4.192 5.478 -4.824 1.00 96.56 94 PHE A CA 1
ATOM 755 C C . PHE A 1 94 ? -3.957 5.231 -3.324 1.00 96.56 94 PHE A C 1
ATOM 757 O O . PHE A 1 94 ? -3.225 4.314 -2.965 1.00 96.56 94 PHE A O 1
ATOM 764 N N . TRP A 1 95 ? -4.598 5.995 -2.432 1.00 95.19 95 TRP A N 1
ATOM 765 C CA . TRP A 1 95 ? -4.577 5.738 -0.988 1.00 95.19 95 TRP A CA 1
ATOM 766 C C . TRP A 1 95 ? -5.278 4.436 -0.596 1.00 95.19 95 TRP A C 1
ATOM 768 O O . TRP A 1 95 ? -4.796 3.755 0.300 1.00 95.19 95 TRP A O 1
ATOM 778 N N . LYS A 1 96 ? -6.353 4.037 -1.290 1.00 92.62 96 LYS A N 1
ATOM 779 C CA . LYS A 1 96 ? -7.007 2.737 -1.067 1.00 92.62 96 LYS A CA 1
ATOM 780 C C . LYS A 1 96 ? -6.120 1.585 -1.532 1.00 92.62 96 LYS A C 1
ATOM 782 O O . LYS A 1 96 ? -5.941 0.611 -0.810 1.00 92.62 96 LYS A O 1
ATOM 787 N N . THR A 1 97 ? -5.503 1.731 -2.704 1.00 97.69 97 THR A N 1
ATOM 788 C CA . THR A 1 97 ? -4.496 0.783 -3.201 1.00 97.69 97 THR A CA 1
ATOM 789 C C . THR A 1 97 ? -3.324 0.665 -2.229 1.00 97.69 97 THR A C 1
ATOM 791 O O . THR A 1 97 ? -2.882 -0.439 -1.930 1.00 97.69 97 THR A O 1
ATOM 794 N N . MET A 1 98 ? -2.855 1.777 -1.660 1.00 98.00 98 MET A N 1
ATOM 795 C CA . MET A 1 98 ? -1.799 1.749 -0.652 1.00 98.00 98 MET A CA 1
ATOM 796 C C . MET A 1 98 ? -2.218 1.013 0.632 1.00 98.00 98 MET A C 1
ATOM 798 O O . MET A 1 98 ? -1.404 0.290 1.206 1.00 98.00 98 MET A O 1
ATOM 802 N N . SER A 1 99 ? -3.480 1.120 1.064 1.00 92.69 99 SER A N 1
ATOM 803 C CA . SER A 1 99 ? -4.006 0.312 2.174 1.00 92.69 99 SER A CA 1
ATOM 804 C C . SER A 1 99 ? -3.958 -1.190 1.873 1.00 92.69 99 SER A C 1
ATOM 806 O O . SER A 1 99 ? -3.550 -1.968 2.737 1.00 92.69 99 SER A O 1
ATOM 808 N N . GLU A 1 100 ? -4.288 -1.600 0.646 1.00 98.06 100 GLU A N 1
ATOM 809 C CA . GLU A 1 100 ? -4.169 -3.001 0.225 1.00 98.06 100 GLU A CA 1
ATOM 810 C C . GLU A 1 100 ? -2.712 -3.469 0.184 1.00 98.06 100 GLU A C 1
ATOM 812 O O . GLU A 1 1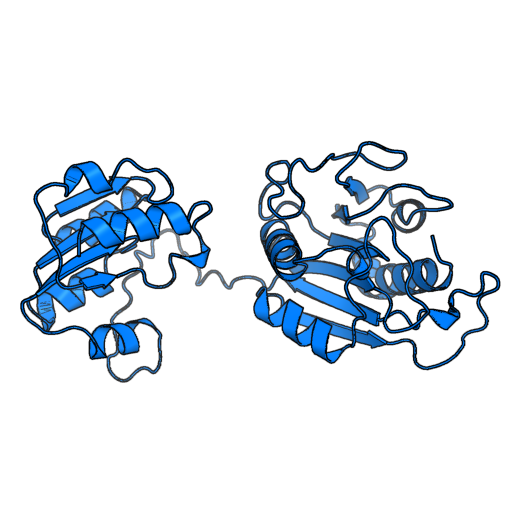00 ? -2.411 -4.549 0.694 1.00 98.06 100 GLU A O 1
ATOM 817 N N . ILE A 1 101 ? -1.786 -2.633 -0.302 1.00 98.62 101 ILE A N 1
ATOM 818 C CA . ILE A 1 101 ? -0.338 -2.896 -0.232 1.00 98.62 101 ILE A CA 1
ATOM 819 C C . ILE A 1 101 ? 0.079 -3.167 1.216 1.00 98.62 101 ILE A C 1
ATOM 821 O O . ILE A 1 101 ? 0.702 -4.194 1.499 1.00 98.62 101 ILE A O 1
ATOM 825 N N . THR A 1 102 ? -0.304 -2.300 2.158 1.00 97.69 102 THR A N 1
ATOM 826 C CA . THR A 1 102 ? -0.020 -2.525 3.581 1.00 97.69 102 THR A CA 1
ATOM 827 C C . THR A 1 102 ? -0.628 -3.834 4.076 1.00 97.69 102 THR A C 1
ATOM 829 O O . THR A 1 102 ? 0.029 -4.570 4.817 1.00 97.69 102 THR A O 1
ATOM 832 N N . ARG A 1 103 ? -1.866 -4.158 3.692 1.00 96.88 103 ARG A N 1
ATOM 833 C CA . ARG A 1 103 ? -2.558 -5.379 4.123 1.00 96.88 103 ARG A CA 1
ATOM 834 C C . ARG A 1 103 ? -1.809 -6.642 3.690 1.00 96.88 103 ARG A C 1
ATOM 836 O O . ARG A 1 103 ? -1.569 -7.514 4.532 1.00 96.88 103 ARG A O 1
ATOM 843 N N . ILE A 1 104 ? -1.421 -6.739 2.419 1.00 98.31 104 ILE A N 1
ATOM 844 C CA . ILE A 1 104 ? -0.824 -7.956 1.845 1.00 98.31 104 ILE A CA 1
ATOM 845 C C . ILE A 1 104 ? 0.649 -8.144 2.208 1.00 98.31 104 ILE A C 1
ATOM 847 O O . ILE A 1 104 ? 1.115 -9.282 2.283 1.00 98.31 104 ILE A O 1
ATOM 851 N N . LEU A 1 105 ? 1.383 -7.063 2.486 1.00 98.56 105 LEU A N 1
ATOM 852 C CA . LEU A 1 105 ? 2.772 -7.166 2.922 1.00 98.56 105 LEU A CA 1
ATOM 853 C C . LEU A 1 105 ? 2.870 -7.906 4.261 1.00 98.56 105 LEU A C 1
ATOM 855 O O . LEU A 1 105 ? 2.110 -7.644 5.197 1.00 98.56 105 LEU A O 1
ATOM 859 N N . LYS A 1 106 ? 3.839 -8.814 4.381 1.00 97.94 106 LYS A N 1
ATOM 860 C CA . LYS A 1 106 ? 4.252 -9.404 5.663 1.00 97.94 106 LYS A CA 1
ATOM 861 C C . LYS A 1 106 ? 4.841 -8.331 6.586 1.00 97.94 106 LYS A C 1
ATOM 863 O O . LYS A 1 106 ? 5.335 -7.314 6.099 1.00 97.94 106 LYS A O 1
ATOM 868 N N . PRO A 1 107 ? 4.871 -8.539 7.914 1.00 93.50 107 PRO A N 1
ATOM 869 C CA . PRO A 1 107 ? 5.729 -7.751 8.798 1.00 93.50 107 PRO A CA 1
ATOM 870 C C . PRO A 1 107 ? 7.178 -7.744 8.284 1.00 93.50 107 PRO A C 1
ATOM 872 O O . PRO A 1 107 ? 7.686 -8.790 7.888 1.00 93.50 107 PRO A O 1
ATOM 875 N N . ASN A 1 108 ? 7.840 -6.582 8.281 1.00 95.62 108 ASN A N 1
ATOM 876 C CA . ASN A 1 108 ? 9.124 -6.333 7.597 1.00 95.62 108 ASN A CA 1
ATOM 877 C C . ASN A 1 108 ? 9.115 -6.445 6.062 1.00 95.62 108 ASN A C 1
ATOM 879 O O . ASN A 1 108 ? 10.175 -6.295 5.444 1.00 95.62 108 ASN A O 1
ATOM 883 N N . GLY A 1 109 ? 7.963 -6.690 5.441 1.00 98.06 109 GLY A N 1
ATOM 884 C CA . GLY A 1 109 ? 7.809 -6.670 3.993 1.00 98.06 109 GLY A CA 1
ATOM 885 C C . GLY A 1 109 ? 8.114 -5.283 3.434 1.00 98.06 109 GLY A C 1
ATOM 886 O O . GLY A 1 109 ? 7.866 -4.271 4.096 1.00 98.06 109 GLY A O 1
ATOM 887 N N . LEU A 1 110 ? 8.687 -5.237 2.235 1.00 98.69 110 LEU A N 1
ATOM 888 C CA . LEU A 1 110 ? 9.090 -3.996 1.572 1.00 98.69 110 LEU A CA 1
ATOM 889 C C . LEU A 1 110 ? 8.127 -3.657 0.439 1.00 98.69 110 LEU A C 1
ATOM 891 O O . LEU A 1 110 ? 7.670 -4.563 -0.249 1.00 98.69 110 LEU A O 1
ATOM 895 N N . CYS A 1 111 ? 7.894 -2.373 0.178 1.00 98.69 111 CYS A N 1
ATOM 896 C CA . CYS A 1 111 ? 7.366 -1.935 -1.109 1.00 98.69 111 CYS A CA 1
ATOM 897 C C . CYS A 1 111 ? 8.296 -0.948 -1.813 1.00 98.69 111 CYS A C 1
ATOM 899 O O . CYS A 1 111 ? 8.910 -0.103 -1.160 1.00 98.69 111 CYS A O 1
ATOM 901 N N . CYS A 1 112 ? 8.348 -1.038 -3.142 1.00 98.88 112 CYS A N 1
ATOM 902 C CA . CYS A 1 112 ? 8.961 -0.060 -4.033 1.00 98.88 112 CYS A CA 1
ATOM 903 C C . CYS A 1 112 ? 7.913 0.442 -5.029 1.00 98.88 112 CYS A C 1
ATOM 905 O O . CYS A 1 112 ? 7.391 -0.345 -5.816 1.00 98.88 112 CYS A O 1
ATOM 907 N N . ILE A 1 113 ? 7.597 1.734 -4.995 1.00 98.88 113 ILE A N 1
ATOM 908 C CA . ILE A 1 113 ? 6.645 2.356 -5.920 1.00 98.88 113 ILE A CA 1
ATOM 909 C C . ILE A 1 113 ? 7.378 3.425 -6.721 1.00 98.88 113 ILE A C 1
ATOM 911 O O . ILE A 1 113 ? 8.013 4.308 -6.144 1.00 98.88 113 ILE A O 1
ATOM 915 N N . ILE A 1 114 ? 7.275 3.346 -8.045 1.00 98.75 114 ILE A N 1
ATOM 916 C CA . ILE A 1 114 ? 7.845 4.307 -8.988 1.00 98.75 114 ILE A CA 1
ATOM 917 C C . ILE A 1 114 ? 6.695 4.935 -9.775 1.00 98.75 114 ILE A C 1
ATOM 919 O O . ILE A 1 114 ? 5.903 4.221 -10.386 1.00 98.75 114 ILE A O 1
ATOM 923 N N . ALA A 1 115 ? 6.592 6.261 -9.773 1.00 97.94 115 ALA A N 1
ATOM 924 C CA . ALA A 1 115 ? 5.545 6.979 -10.503 1.00 97.94 115 ALA A CA 1
ATOM 925 C C . ALA A 1 115 ? 6.082 8.304 -11.066 1.00 97.94 115 ALA A C 1
ATOM 927 O O . ALA A 1 115 ? 7.008 8.883 -10.484 1.00 97.94 115 ALA A O 1
ATOM 928 N N . PRO A 1 116 ? 5.520 8.822 -12.170 1.00 97.75 116 PRO A N 1
ATOM 929 C CA . PRO A 1 116 ? 5.972 10.067 -12.768 1.00 97.75 116 PRO A CA 1
ATOM 930 C C . PRO A 1 116 ? 5.744 11.255 -11.825 1.00 97.75 116 PRO A C 1
ATOM 932 O O . PRO A 1 116 ? 4.706 11.383 -11.170 1.00 97.75 116 PRO A O 1
ATOM 935 N N . SER A 1 117 ? 6.718 12.164 -11.790 1.00 97.69 117 SER A N 1
ATOM 936 C CA . SER A 1 117 ? 6.614 13.461 -11.102 1.00 97.69 117 SER A CA 1
ATOM 937 C C . SER A 1 117 ? 6.411 14.626 -12.076 1.00 97.69 117 SER A C 1
ATOM 939 O O . SER A 1 117 ? 5.938 15.697 -11.705 1.00 97.69 117 SER A O 1
ATOM 941 N N . GLY A 1 118 ? 6.740 14.414 -13.350 1.00 95.81 118 GLY A N 1
ATOM 942 C CA . GLY A 1 118 ? 6.595 15.390 -14.420 1.00 95.81 118 GLY A CA 1
ATOM 943 C C . GLY A 1 118 ? 6.076 14.761 -15.708 1.00 95.81 118 GLY A C 1
ATOM 944 O O . GLY A 1 118 ? 5.380 13.750 -15.689 1.00 95.81 118 GLY A O 1
ATOM 945 N N . GLY A 1 119 ? 6.421 15.376 -16.835 1.00 94.38 119 GLY A N 1
ATOM 946 C CA . GLY A 1 119 ? 5.986 14.939 -18.159 1.00 94.38 119 GLY A CA 1
ATOM 947 C C . GLY A 1 119 ? 4.577 15.419 -18.542 1.00 94.38 119 GLY A C 1
ATOM 948 O O . GLY A 1 119 ? 3.845 15.958 -17.707 1.00 94.38 119 GLY A O 1
ATOM 949 N N . PRO A 1 120 ? 4.210 15.279 -19.827 1.00 94.50 120 PRO A N 1
ATOM 950 C CA . PRO A 1 120 ? 2.885 15.643 -20.322 1.00 94.50 120 PRO A CA 1
ATOM 951 C C . PRO A 1 120 ? 1.800 14.705 -19.771 1.00 94.50 120 PRO A C 1
ATOM 953 O O . PRO A 1 120 ? 2.097 13.634 -19.248 1.00 94.50 120 PRO A O 1
ATOM 956 N N . GLU A 1 121 ? 0.533 15.096 -19.907 1.00 94.94 121 GLU A N 1
ATOM 957 C CA . GLU A 1 121 ? -0.596 14.194 -19.647 1.00 94.94 121 GLU A CA 1
ATOM 958 C C . GLU A 1 121 ? -0.544 12.998 -20.621 1.00 94.94 121 GLU A C 1
ATOM 960 O O . GLU A 1 121 ? -0.390 13.186 -21.831 1.00 94.94 121 GLU A O 1
ATOM 965 N N . HIS A 1 122 ? -0.685 11.774 -20.108 1.00 89.81 122 HIS A N 1
ATOM 966 C CA . HIS A 1 122 ? -0.727 10.538 -20.892 1.00 89.81 122 HIS A CA 1
ATOM 967 C C . HIS A 1 122 ? -1.809 9.593 -20.364 1.00 89.81 122 HIS A C 1
ATOM 969 O O . HIS A 1 122 ? -1.643 8.866 -19.394 1.00 89.81 122 HIS A O 1
ATOM 975 N N . LYS A 1 123 ? -2.965 9.579 -21.022 1.00 89.31 123 LYS A N 1
ATOM 976 C CA . LYS A 1 123 ? -4.103 8.772 -20.576 1.00 89.31 123 LYS A CA 1
ATOM 977 C C . LYS A 1 123 ? -3.946 7.305 -20.942 1.00 89.31 123 LYS A C 1
ATOM 979 O O . LYS A 1 123 ? -3.814 6.983 -22.122 1.00 89.31 123 LYS A O 1
ATOM 984 N N . TYR A 1 124 ? -4.060 6.433 -19.942 1.00 80.50 124 TYR A N 1
ATOM 985 C CA . TYR A 1 124 ? -4.082 4.988 -20.163 1.00 80.50 124 TYR A CA 1
ATOM 986 C C . TYR A 1 124 ? -4.876 4.220 -19.080 1.00 80.50 124 TYR A C 1
ATOM 988 O O . TYR A 1 124 ? -4.291 3.470 -18.309 1.00 80.50 124 TYR A O 1
ATOM 996 N N . PRO A 1 125 ? -6.215 4.374 -18.968 1.00 87.69 125 PRO A N 1
ATOM 997 C CA . PRO A 1 125 ? -7.121 5.232 -19.745 1.00 87.69 125 PRO A CA 1
ATOM 998 C C . PRO A 1 125 ? -7.315 6.638 -19.149 1.00 87.69 125 PRO A C 1
ATOM 1000 O O . PRO A 1 125 ? -7.929 7.502 -19.773 1.00 87.69 125 PRO A O 1
ATOM 1003 N N . ILE A 1 126 ? -6.816 6.867 -17.938 1.00 93.00 126 ILE A N 1
ATOM 1004 C CA . ILE A 1 126 ? -6.866 8.138 -17.208 1.00 93.00 126 ILE A CA 1
ATOM 1005 C C . ILE A 1 126 ? -5.459 8.509 -16.767 1.00 93.00 126 ILE A C 1
ATOM 1007 O O . ILE A 1 126 ? -4.575 7.668 -16.808 1.00 93.00 126 ILE A O 1
ATOM 1011 N N . ASP A 1 127 ? -5.245 9.754 -16.375 1.00 96.12 127 ASP A N 1
ATOM 1012 C CA . ASP A 1 127 ? -3.970 10.229 -15.850 1.00 96.12 127 ASP A CA 1
ATOM 1013 C C . ASP A 1 127 ? -4.278 11.242 -14.749 1.00 96.12 127 ASP A C 1
ATOM 1015 O O . ASP A 1 127 ? -4.810 12.321 -15.010 1.00 96.12 127 ASP A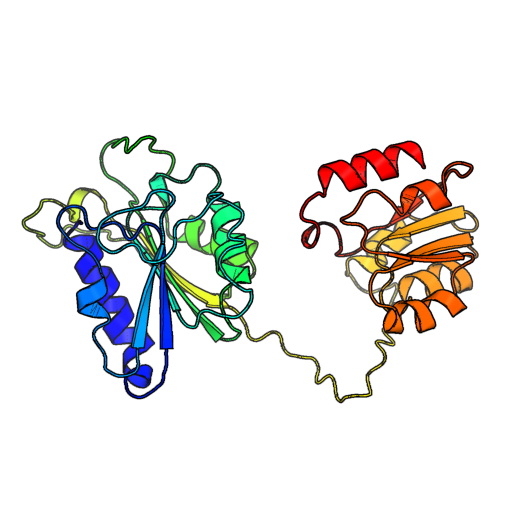 O 1
ATOM 1019 N N . CYS A 1 128 ? -4.107 10.821 -13.504 1.00 95.88 128 CYS A N 1
ATOM 1020 C CA . CYS A 1 128 ? -4.679 11.482 -12.342 1.00 95.88 128 CYS A CA 1
ATOM 1021 C C . CYS A 1 128 ? -3.643 12.268 -11.545 1.00 95.88 128 CYS A C 1
ATOM 1023 O O . CYS A 1 128 ? -3.987 13.299 -10.966 1.00 95.88 128 CYS A O 1
ATOM 1025 N N . TRP A 1 129 ? -2.398 11.786 -11.483 1.00 96.50 129 TRP A N 1
ATOM 1026 C CA . TRP A 1 129 ? -1.458 12.248 -10.465 1.00 96.50 129 TRP A CA 1
ATOM 1027 C C . TRP A 1 129 ? -0.022 12.354 -10.962 1.00 96.50 129 TRP A C 1
ATOM 1029 O O . TRP A 1 129 ? 0.461 11.574 -11.782 1.00 96.50 129 TRP A O 1
ATOM 1039 N N . ARG A 1 130 ? 0.687 13.319 -10.381 1.00 97.38 130 ARG A N 1
ATOM 1040 C CA . ARG A 1 130 ? 2.146 13.391 -10.387 1.00 97.38 130 ARG A CA 1
ATOM 1041 C C . ARG A 1 130 ? 2.625 13.356 -8.949 1.00 97.38 130 ARG A C 1
ATOM 1043 O O . ARG A 1 130 ? 2.074 14.055 -8.097 1.00 97.38 130 ARG A O 1
ATOM 1050 N N . PHE A 1 131 ? 3.629 12.535 -8.676 1.00 97.69 131 PHE A N 1
ATOM 1051 C CA . PHE A 1 131 ? 4.062 12.253 -7.312 1.00 97.69 131 PHE A CA 1
ATOM 1052 C C . PHE A 1 131 ? 5.342 13.003 -6.974 1.00 97.69 131 PHE A C 1
ATOM 1054 O O . PHE A 1 131 ? 6.326 12.947 -7.704 1.00 97.69 131 PHE A O 1
ATOM 1061 N N . PHE A 1 132 ? 5.337 13.692 -5.836 1.00 98.00 132 PHE A N 1
ATOM 1062 C CA . PHE A 1 132 ? 6.532 14.273 -5.228 1.00 98.00 132 PHE A CA 1
ATOM 1063 C C . PHE A 1 132 ? 6.950 13.447 -4.001 1.00 98.00 132 PHE A C 1
ATOM 1065 O O . PHE A 1 132 ? 6.091 12.796 -3.397 1.00 98.00 132 PHE A O 1
ATOM 1072 N N . PRO A 1 133 ? 8.229 13.503 -3.583 1.00 97.81 133 PRO A N 1
ATOM 1073 C CA . PRO A 1 133 ? 8.725 12.761 -2.420 1.00 97.81 133 PRO A CA 1
ATOM 1074 C C . PRO A 1 133 ? 7.902 12.963 -1.137 1.00 97.81 133 PRO A C 1
ATOM 1076 O O . PRO A 1 133 ? 7.562 11.988 -0.468 1.00 97.81 133 PRO A O 1
ATOM 1079 N N . ASP A 1 134 ? 7.502 14.201 -0.828 1.00 96.94 134 ASP A N 1
ATOM 1080 C CA . ASP A 1 134 ? 6.686 14.496 0.360 1.00 96.94 134 ASP A CA 1
ATOM 1081 C C . ASP A 1 134 ? 5.276 13.894 0.258 1.00 96.94 134 ASP A C 1
ATOM 1083 O O . ASP A 1 134 ? 4.725 13.417 1.248 1.00 96.94 134 ASP A O 1
ATOM 1087 N N . GLY A 1 135 ? 4.709 13.845 -0.953 1.00 96.44 135 GLY A N 1
ATOM 1088 C CA . GLY A 1 135 ? 3.422 13.197 -1.209 1.00 96.44 135 GLY A CA 1
ATOM 1089 C C . GLY A 1 135 ? 3.488 11.686 -0.988 1.00 96.44 135 GLY A C 1
ATOM 1090 O O . GLY A 1 135 ? 2.611 11.117 -0.341 1.00 96.44 135 GLY A O 1
ATOM 1091 N N . PHE A 1 136 ? 4.561 11.038 -1.450 1.00 98.25 136 PHE A N 1
ATOM 1092 C CA . PHE A 1 136 ? 4.804 9.625 -1.159 1.00 98.25 136 PHE A CA 1
ATOM 1093 C C . PHE A 1 136 ? 5.057 9.359 0.323 1.00 98.25 136 PHE A C 1
ATOM 1095 O O . PHE A 1 136 ? 4.549 8.375 0.861 1.00 98.25 136 PHE A O 1
ATOM 1102 N N . THR A 1 137 ? 5.787 10.250 0.994 1.00 96.00 137 THR A N 1
ATOM 1103 C CA . THR A 1 137 ? 6.012 10.168 2.441 1.00 96.00 137 THR A CA 1
ATOM 1104 C C . THR A 1 137 ? 4.684 10.208 3.195 1.00 96.00 137 THR A C 1
ATOM 1106 O O . THR A 1 137 ? 4.415 9.327 4.013 1.00 96.00 137 THR A O 1
ATOM 1109 N N . ALA A 1 138 ? 3.821 11.176 2.875 1.00 89.94 138 ALA A N 1
ATOM 1110 C CA . ALA A 1 138 ? 2.502 11.305 3.485 1.00 89.94 138 ALA A CA 1
ATOM 1111 C C . ALA A 1 138 ? 1.611 10.083 3.206 1.00 89.94 138 ALA A C 1
ATOM 1113 O O . ALA A 1 138 ? 0.970 9.570 4.121 1.00 89.94 138 ALA A O 1
ATOM 1114 N N . LEU A 1 139 ? 1.606 9.575 1.970 1.00 96.88 139 LEU A N 1
ATOM 1115 C CA . LEU A 1 139 ? 0.839 8.391 1.574 1.00 96.88 139 LEU A CA 1
ATOM 1116 C C . LEU A 1 139 ? 1.265 7.127 2.341 1.00 96.88 139 LEU A C 1
ATOM 1118 O O . LEU A 1 139 ? 0.414 6.371 2.819 1.00 96.88 139 LEU A O 1
ATOM 1122 N N . ALA A 1 140 ? 2.574 6.896 2.465 1.00 95.62 140 ALA A N 1
ATOM 1123 C CA . ALA A 1 140 ? 3.117 5.759 3.200 1.00 95.62 140 ALA A CA 1
ATOM 1124 C C . ALA A 1 140 ? 2.738 5.818 4.684 1.00 95.62 140 ALA A C 1
ATOM 1126 O O . ALA A 1 140 ? 2.229 4.837 5.224 1.00 95.62 140 ALA A O 1
ATOM 1127 N N . GLN A 1 141 ? 2.912 6.985 5.314 1.00 86.00 141 GLN A N 1
ATOM 1128 C CA . GLN A 1 141 ? 2.554 7.206 6.717 1.00 86.00 141 GLN A CA 1
ATOM 1129 C C . GLN A 1 141 ? 1.052 7.039 6.958 1.00 86.00 141 GLN A C 1
ATOM 1131 O O . GLN A 1 141 ? 0.662 6.344 7.894 1.00 86.00 141 GLN A O 1
ATOM 1136 N N . TYR A 1 142 ? 0.216 7.620 6.090 1.00 86.81 142 TYR A N 1
ATOM 1137 C CA . TYR A 1 142 ? -1.241 7.467 6.139 1.00 86.81 142 TYR A CA 1
ATOM 1138 C C . TYR A 1 142 ? -1.662 5.993 6.107 1.00 86.81 142 TYR A C 1
ATOM 1140 O O . TYR A 1 142 ? -2.591 5.594 6.801 1.00 86.81 142 TYR A O 1
ATOM 1148 N N . SER A 1 143 ? -0.937 5.172 5.347 1.00 88.50 143 SER A N 1
ATOM 1149 C CA . SER A 1 143 ? -1.239 3.749 5.168 1.00 88.50 143 SER A CA 1
ATOM 1150 C C . SER A 1 143 ? -0.522 2.842 6.174 1.00 88.50 143 SER A C 1
ATOM 1152 O O . SER A 1 143 ? -0.543 1.626 6.009 1.00 88.50 143 SER A O 1
ATOM 1154 N N . GLY A 1 144 ? 0.136 3.398 7.198 1.00 86.56 144 GLY A N 1
ATOM 1155 C CA . GLY A 1 144 ? 0.802 2.630 8.254 1.00 86.56 144 GLY A CA 1
ATOM 1156 C C . GLY A 1 144 ? 2.140 1.992 7.862 1.00 86.56 144 GLY A C 1
ATOM 1157 O O . GLY A 1 144 ? 2.587 1.063 8.538 1.00 86.56 144 GLY A O 1
ATOM 1158 N N . LEU A 1 145 ? 2.790 2.461 6.792 1.00 94.06 145 LEU A N 1
ATOM 1159 C CA . LEU A 1 145 ? 4.136 2.030 6.409 1.00 94.06 145 LEU A CA 1
ATOM 1160 C C . LEU A 1 145 ? 5.210 2.976 6.957 1.00 94.06 145 LEU A C 1
ATOM 1162 O O . LEU A 1 145 ? 5.041 4.192 7.034 1.00 94.06 145 LEU A O 1
ATOM 1166 N N . GLU A 1 146 ? 6.359 2.400 7.292 1.00 96.00 146 GLU A N 1
ATOM 1167 C CA . GLU A 1 146 ? 7.575 3.129 7.630 1.00 96.00 146 GLU A CA 1
ATOM 1168 C C . GLU A 1 146 ? 8.321 3.495 6.344 1.00 96.00 146 GLU A C 1
ATOM 1170 O O . GLU A 1 146 ? 8.721 2.620 5.574 1.00 96.00 146 GLU A O 1
ATOM 1175 N N . VAL A 1 147 ? 8.529 4.788 6.109 1.00 98.12 147 VAL A N 1
ATOM 1176 C CA . VAL A 1 147 ? 9.305 5.267 4.960 1.00 98.12 147 VAL A CA 1
ATOM 1177 C C . VAL A 1 147 ? 10.783 4.955 5.182 1.00 98.12 147 VAL A C 1
ATOM 1179 O O . VAL A 1 147 ? 11.360 5.367 6.185 1.00 98.12 147 VAL A O 1
ATOM 1182 N N . ILE A 1 148 ? 11.398 4.254 4.229 1.00 98.38 148 ILE A N 1
ATOM 1183 C CA . ILE A 1 148 ? 12.847 4.022 4.207 1.00 98.38 148 ILE A CA 1
ATOM 1184 C C . ILE A 1 148 ? 13.527 5.095 3.360 1.00 98.38 148 ILE A C 1
ATOM 1186 O O . ILE A 1 148 ? 14.528 5.673 3.774 1.00 98.38 148 ILE A O 1
ATOM 1190 N N . GLU A 1 149 ? 13.000 5.349 2.165 1.00 98.25 149 GLU A N 1
ATOM 1191 C CA . GLU A 1 149 ? 13.561 6.324 1.238 1.00 98.25 149 GLU A CA 1
ATOM 1192 C C . GLU A 1 149 ? 12.469 6.886 0.327 1.00 98.25 149 GLU A C 1
ATOM 1194 O O . GLU A 1 149 ? 11.602 6.155 -0.150 1.00 98.25 149 GLU A O 1
ATOM 1199 N N . THR A 1 150 ? 12.553 8.182 0.035 1.00 98.38 150 THR A N 1
ATOM 1200 C CA . THR A 1 150 ? 11.844 8.795 -1.088 1.00 98.38 150 THR A CA 1
ATOM 1201 C C . THR A 1 150 ? 12.811 9.616 -1.917 1.00 98.38 150 THR A C 1
ATOM 1203 O O . THR A 1 150 ? 13.562 10.423 -1.366 1.00 98.38 150 THR A O 1
ATOM 1206 N N . THR A 1 151 ? 12.779 9.458 -3.236 1.00 98.06 151 THR A N 1
ATOM 1207 C CA . THR A 1 151 ? 13.611 10.241 -4.157 1.00 98.06 151 THR A CA 1
ATOM 1208 C C . THR A 1 151 ? 12.802 10.741 -5.343 1.00 98.06 151 THR A C 1
ATOM 1210 O O . THR A 1 151 ? 11.689 10.289 -5.599 1.00 98.06 151 THR A O 1
ATOM 1213 N N . ILE A 1 152 ? 13.365 11.711 -6.057 1.00 97.50 152 ILE A N 1
ATOM 1214 C CA . ILE A 1 152 ? 12.849 12.216 -7.326 1.00 97.50 152 ILE A CA 1
ATOM 1215 C C . ILE A 1 152 ? 14.021 12.428 -8.274 1.00 97.50 152 ILE A C 1
ATOM 1217 O O . ILE A 1 152 ? 15.071 12.953 -7.883 1.00 97.50 152 ILE A O 1
ATOM 1221 N N . GLN A 1 153 ? 13.847 12.045 -9.535 1.00 97.56 153 GLN A N 1
ATOM 1222 C CA . GLN A 1 153 ? 14.823 12.366 -10.562 1.00 97.56 153 GLN A CA 1
ATOM 1223 C C . GLN A 1 153 ? 14.767 13.866 -10.897 1.00 97.56 153 GLN A C 1
ATOM 1225 O O . GLN A 1 153 ? 13.894 14.329 -11.625 1.00 97.56 153 GLN A O 1
ATOM 1230 N N . SER A 1 154 ? 15.741 14.633 -10.404 1.00 91.44 154 SER A N 1
ATOM 1231 C CA . SER A 1 154 ? 15.811 16.090 -10.612 1.00 91.44 154 SER A CA 1
ATOM 1232 C C . SER A 1 154 ? 16.564 16.526 -11.875 1.00 91.44 154 SER A C 1
ATOM 1234 O O . SER A 1 154 ? 16.445 17.677 -12.290 1.00 91.44 154 SER A O 1
ATOM 1236 N N . LYS A 1 155 ? 17.347 15.633 -12.494 1.00 94.94 155 LYS A N 1
ATOM 1237 C CA . LYS A 1 155 ? 18.190 15.922 -13.668 1.00 94.94 155 LYS A CA 1
ATOM 1238 C C . LYS A 1 155 ? 17.909 14.947 -14.806 1.00 94.94 155 LYS A C 1
ATOM 1240 O O . LYS A 1 155 ? 17.358 13.873 -14.575 1.00 94.94 155 LYS A O 1
ATOM 1245 N N . ASP A 1 156 ? 18.284 15.326 -16.020 1.00 95.94 156 ASP A N 1
ATOM 1246 C CA . ASP A 1 156 ? 18.330 14.398 -17.152 1.00 95.94 156 ASP A CA 1
ATOM 1247 C C . ASP A 1 156 ? 19.539 13.474 -16.977 1.00 95.94 156 ASP A C 1
ATOM 1249 O O . ASP A 1 156 ? 20.647 13.941 -16.697 1.00 95.94 156 ASP A O 1
ATOM 1253 N N . LEU A 1 157 ? 19.314 12.169 -17.103 1.00 96.25 157 LEU A N 1
ATOM 1254 C CA . LEU A 1 157 ? 20.333 11.126 -17.006 1.00 96.25 157 LEU A CA 1
ATOM 1255 C C . LEU A 1 157 ? 20.729 10.572 -18.385 1.00 96.25 157 LEU A C 1
ATOM 1257 O O . LEU A 1 157 ? 21.699 9.823 -18.478 1.00 96.25 157 LEU A O 1
ATOM 1261 N N . GLY A 1 158 ? 20.045 10.991 -19.454 1.00 96.88 158 GLY A N 1
ATOM 1262 C CA . GLY A 1 158 ? 20.388 10.669 -20.837 1.00 96.88 158 GLY A CA 1
ATOM 1263 C C . GLY A 1 158 ? 19.786 9.352 -21.325 1.00 96.88 158 GLY A C 1
ATOM 1264 O O . GLY A 1 158 ? 20.418 8.659 -22.124 1.00 96.88 158 GLY A O 1
ATOM 1265 N N . TYR A 1 159 ? 18.592 8.987 -20.852 1.00 96.94 159 TYR A N 1
ATOM 1266 C CA . TYR A 1 159 ? 17.908 7.775 -21.300 1.00 96.94 159 TYR A CA 1
ATOM 1267 C C . TYR A 1 159 ? 17.503 7.890 -22.774 1.00 96.94 159 TYR A C 1
ATOM 1269 O O . TYR A 1 159 ? 16.856 8.850 -23.199 1.00 96.94 159 TYR A O 1
ATOM 1277 N N . SER A 1 160 ? 17.873 6.886 -23.571 1.00 96.62 160 SER A N 1
ATOM 1278 C CA . SER A 1 160 ? 17.702 6.891 -25.030 1.00 96.62 160 SER A CA 1
ATOM 1279 C C . SER A 1 160 ? 16.248 6.790 -25.496 1.00 96.62 160 SER A C 1
ATOM 1281 O O . SER A 1 160 ? 15.953 7.134 -26.638 1.00 96.62 160 SER A O 1
ATOM 1283 N N . ASP A 1 161 ? 15.342 6.342 -24.629 1.00 95.56 161 ASP A N 1
ATOM 1284 C CA . ASP A 1 161 ? 13.902 6.265 -24.880 1.00 95.56 161 ASP A CA 1
ATOM 1285 C C . ASP A 1 161 ? 13.159 7.572 -24.541 1.00 95.56 161 ASP A C 1
ATOM 1287 O O . ASP A 1 161 ? 11.939 7.642 -24.671 1.00 95.56 161 ASP A O 1
ATOM 1291 N N . GLY A 1 162 ? 13.882 8.614 -24.110 1.00 95.94 162 GLY A N 1
ATOM 1292 C CA . GLY A 1 162 ? 13.308 9.912 -23.753 1.00 95.94 162 GLY A CA 1
ATOM 1293 C C . GLY A 1 162 ? 12.606 9.929 -22.396 1.00 95.94 162 GLY A C 1
ATOM 1294 O O . GLY A 1 162 ? 11.951 10.915 -22.060 1.00 95.94 162 GLY A O 1
ATOM 1295 N N . SER A 1 163 ? 12.748 8.873 -21.593 1.00 96.62 163 SER A N 1
ATOM 1296 C CA . SER A 1 163 ? 12.042 8.740 -20.316 1.00 96.62 163 SER A CA 1
ATOM 1297 C C . SER A 1 163 ? 12.455 9.744 -19.229 1.00 96.62 163 SER A C 1
ATOM 1299 O O . SER A 1 163 ? 11.737 9.925 -18.246 1.00 96.62 163 SER A O 1
ATOM 1301 N N . ASP A 1 164 ? 13.538 10.497 -19.437 1.00 97.31 164 ASP A N 1
ATOM 1302 C CA . ASP A 1 164 ? 13.963 11.593 -18.556 1.00 97.31 164 ASP A CA 1
ATOM 1303 C C . ASP A 1 164 ? 12.890 12.664 -18.311 1.00 97.31 164 ASP A C 1
ATOM 1305 O O . ASP A 1 164 ? 12.923 13.341 -17.277 1.00 97.31 164 ASP A O 1
ATOM 1309 N N . ILE A 1 165 ? 11.941 12.834 -19.238 1.00 97.06 165 ILE A N 1
ATOM 1310 C CA . ILE A 1 165 ? 10.873 13.838 -19.125 1.00 97.06 165 ILE A CA 1
ATOM 1311 C C . ILE A 1 165 ? 9.916 13.564 -17.957 1.00 97.06 165 ILE A C 1
ATOM 1313 O O . ILE A 1 165 ? 9.297 14.501 -17.455 1.00 97.06 165 ILE A O 1
ATOM 1317 N N . TRP A 1 166 ? 9.803 12.306 -17.517 1.00 97.25 166 TRP A N 1
ATOM 1318 C CA . TRP A 1 166 ? 8.835 11.870 -16.505 1.00 97.25 166 TRP A CA 1
ATOM 1319 C C . TRP A 1 166 ? 9.279 12.159 -15.077 1.00 97.25 166 TRP A C 1
ATOM 1321 O O . TRP A 1 166 ? 8.442 12.225 -14.173 1.00 97.25 166 TRP A O 1
ATOM 1331 N N . LYS A 1 167 ? 10.581 12.407 -14.877 1.00 97.62 167 LYS A N 1
ATOM 1332 C CA . LYS A 1 167 ? 11.154 12.811 -13.585 1.00 97.62 167 LYS A CA 1
ATOM 1333 C C . LYS A 1 167 ? 10.737 11.883 -12.446 1.00 97.62 167 LYS A C 1
ATOM 1335 O O . LYS A 1 167 ? 10.378 12.370 -11.380 1.00 97.62 167 LYS A O 1
ATOM 1340 N N . ASP A 1 168 ? 10.743 10.569 -12.686 1.00 98.06 168 ASP A N 1
ATOM 1341 C CA . ASP A 1 168 ? 10.091 9.613 -11.785 1.00 98.06 168 ASP A CA 1
ATOM 1342 C C . ASP A 1 168 ? 10.495 9.824 -10.322 1.00 98.06 168 ASP A C 1
ATOM 1344 O O . ASP A 1 168 ? 11.680 9.992 -9.994 1.00 98.06 168 ASP A O 1
ATOM 1348 N N . ALA A 1 169 ? 9.488 9.796 -9.458 1.00 98.38 169 ALA A N 1
ATOM 1349 C CA . ALA A 1 169 ? 9.647 9.694 -8.026 1.00 98.38 169 ALA A CA 1
ATOM 1350 C C . ALA A 1 169 ? 9.659 8.219 -7.614 1.00 98.38 169 ALA A C 1
ATOM 1352 O O . ALA A 1 169 ? 8.992 7.385 -8.228 1.00 98.38 169 ALA A O 1
ATOM 1353 N N . VAL A 1 170 ? 10.407 7.912 -6.558 1.00 98.81 170 VAL A N 1
ATOM 1354 C CA . VAL A 1 170 ? 10.510 6.570 -5.976 1.00 98.81 170 VAL A CA 1
ATOM 1355 C C . VAL A 1 170 ? 10.147 6.645 -4.505 1.00 98.81 170 VAL A C 1
ATOM 1357 O O . VAL A 1 170 ? 10.641 7.520 -3.793 1.00 98.81 170 VAL A O 1
ATOM 1360 N N . LEU A 1 171 ? 9.335 5.701 -4.050 1.00 98.81 171 LEU A N 1
ATOM 1361 C CA . LEU A 1 171 ? 9.088 5.400 -2.647 1.00 98.81 171 LEU A CA 1
ATOM 1362 C C . LEU A 1 171 ? 9.605 3.999 -2.344 1.00 98.81 171 LEU A C 1
ATOM 1364 O O . LEU A 1 171 ? 9.170 3.036 -2.969 1.00 98.81 171 LEU A O 1
ATOM 1368 N N . VAL A 1 172 ? 10.460 3.884 -1.333 1.00 98.88 172 VAL A N 1
ATOM 1369 C CA . VAL A 1 172 ? 10.781 2.621 -0.672 1.00 98.88 172 VAL A CA 1
ATOM 1370 C C . VAL A 1 172 ? 10.262 2.697 0.755 1.00 98.88 172 VAL A C 1
ATOM 1372 O O . VAL A 1 172 ? 10.663 3.569 1.529 1.00 98.88 172 VAL A O 1
ATOM 1375 N N . ALA A 1 173 ? 9.375 1.780 1.119 1.00 98.69 173 ALA A N 1
ATOM 1376 C CA . ALA A 1 173 ? 8.804 1.713 2.458 1.00 98.69 173 ALA A CA 1
ATOM 1377 C C . ALA A 1 173 ? 8.761 0.275 2.971 1.00 98.69 173 ALA A C 1
ATOM 1379 O O . ALA A 1 173 ? 8.944 -0.689 2.227 1.00 98.69 173 ALA A O 1
ATOM 1380 N N . ARG A 1 174 ? 8.542 0.140 4.274 1.00 98.44 174 ARG A N 1
ATOM 1381 C CA . ARG A 1 174 ? 8.478 -1.131 4.981 1.00 98.44 174 ARG A CA 1
ATOM 1382 C C . ARG A 1 174 ? 7.206 -1.205 5.795 1.00 98.44 174 ARG A C 1
ATOM 1384 O O . ARG A 1 174 ? 6.874 -0.265 6.515 1.00 98.44 174 ARG A O 1
ATOM 1391 N N . LYS A 1 175 ? 6.542 -2.358 5.769 1.00 96.62 175 LYS A N 1
ATOM 1392 C CA . LYS A 1 175 ? 5.522 -2.649 6.771 1.00 96.62 175 LYS A CA 1
ATOM 1393 C C . LYS A 1 175 ? 6.222 -2.853 8.110 1.00 96.62 175 LYS A C 1
ATOM 1395 O O . LYS A 1 175 ? 7.027 -3.789 8.220 1.00 96.62 175 LYS A O 1
ATOM 1400 N N . PRO A 1 176 ? 5.965 -2.004 9.119 1.00 87.44 176 PRO A N 1
ATOM 1401 C CA . PRO A 1 176 ? 6.603 -2.172 10.408 1.00 87.44 176 PRO A CA 1
ATOM 1402 C C . PRO A 1 176 ? 6.284 -3.568 10.935 1.00 87.44 176 PRO A C 1
ATOM 1404 O O . PRO A 1 176 ? 5.186 -4.099 10.737 1.00 87.44 176 PRO A O 1
ATOM 1407 N N . VAL A 1 177 ? 7.241 -4.169 11.640 1.00 80.12 177 VAL A N 1
ATOM 1408 C CA . VAL A 1 177 ? 6.866 -5.222 12.578 1.00 80.12 177 VAL A CA 1
ATOM 1409 C C . VAL A 1 177 ? 5.934 -4.530 13.539 1.00 80.12 177 VAL A C 1
ATOM 1411 O O . VAL A 1 177 ? 6.373 -3.681 14.318 1.00 80.12 177 VAL A O 1
ATOM 1414 N N . GLN A 1 178 ? 4.646 -4.867 13.486 1.00 60.88 178 GLN A N 1
ATOM 1415 C CA . GLN A 1 178 ? 3.857 -4.718 14.687 1.00 60.88 178 GLN A CA 1
ATOM 1416 C C . GLN A 1 178 ? 4.687 -5.433 15.734 1.00 60.88 178 GLN A C 1
ATOM 1418 O O . GLN A 1 178 ? 4.876 -6.648 15.649 1.00 60.88 178 GLN A O 1
ATOM 1423 N N . LYS A 1 179 ? 5.249 -4.677 16.687 1.00 41.50 179 LYS A N 1
ATOM 1424 C CA . LYS A 1 179 ? 5.509 -5.265 17.982 1.00 41.50 179 LYS A CA 1
ATOM 1425 C C . LYS A 1 179 ? 4.152 -5.848 18.333 1.00 41.50 179 LYS A C 1
ATOM 1427 O O . LYS A 1 179 ? 3.264 -5.141 18.797 1.00 41.50 179 LYS A O 1
ATOM 1432 N N . LEU A 1 180 ? 4.016 -7.152 18.112 1.00 38.94 180 LEU A N 1
ATOM 1433 C CA . LEU A 1 180 ? 3.503 -8.000 19.145 1.00 38.94 180 LEU A CA 1
ATOM 1434 C C . LEU A 1 180 ? 4.207 -7.446 20.389 1.00 38.94 180 LEU A C 1
ATOM 1436 O O . LEU A 1 180 ? 5.369 -7.747 20.662 1.00 38.94 180 LEU A O 1
ATOM 1440 N N . LEU A 1 181 ? 3.520 -6.560 21.124 1.00 36.75 181 LEU A N 1
ATOM 1441 C CA . LEU A 1 181 ? 3.421 -6.771 22.557 1.00 36.75 181 LEU A CA 1
ATOM 1442 C C . LEU A 1 181 ? 3.375 -8.274 22.651 1.00 36.75 181 LEU A C 1
ATOM 1444 O O . LEU A 1 181 ? 2.455 -8.835 22.059 1.00 36.75 181 LEU A O 1
ATOM 1448 N N . GLN A 1 182 ? 4.447 -8.892 23.146 1.00 29.86 182 GLN A N 1
ATOM 1449 C CA . GLN A 1 182 ? 4.507 -10.334 23.250 1.00 29.86 182 GLN A CA 1
ATOM 1450 C C . GLN A 1 182 ? 3.161 -10.754 23.822 1.00 29.86 182 GLN A C 1
ATOM 1452 O O . GLN A 1 182 ? 2.888 -10.580 25.014 1.00 29.86 182 GLN A O 1
ATOM 1457 N N . LEU A 1 183 ? 2.307 -11.274 22.947 1.00 35.81 183 LEU A N 1
ATOM 1458 C CA . LEU A 1 183 ? 1.235 -12.143 23.323 1.00 35.81 183 LEU A CA 1
ATOM 1459 C C . LEU A 1 183 ? 2.013 -13.410 23.639 1.00 35.81 183 LEU A C 1
ATOM 1461 O O . LEU A 1 183 ? 2.101 -14.340 22.854 1.00 35.81 183 LEU A O 1
ATOM 1465 N N . ASN A 1 184 ? 2.677 -13.382 24.799 1.00 29.27 184 ASN A N 1
ATOM 1466 C CA . ASN A 1 184 ? 2.708 -14.554 25.635 1.00 29.27 184 ASN A CA 1
ATOM 1467 C C . ASN A 1 184 ? 1.273 -15.069 25.585 1.00 29.27 184 ASN A C 1
ATOM 1469 O O . ASN A 1 184 ? 0.362 -14.268 25.830 1.00 29.27 184 ASN A O 1
ATOM 1473 N N . ASP A 1 185 ? 1.106 -16.334 25.211 1.00 34.12 185 ASP A N 1
ATOM 1474 C CA . ASP A 1 185 ? -0.143 -17.098 25.124 1.00 34.12 185 ASP A CA 1
ATOM 1475 C C . ASP A 1 185 ? -0.895 -17.148 26.475 1.00 34.12 185 ASP A C 1
ATOM 1477 O O . ASP A 1 185 ? -1.148 -18.207 27.033 1.00 34.12 185 ASP A O 1
ATOM 1481 N N . ASN A 1 186 ? -1.162 -15.978 27.059 1.00 33.47 186 ASN A N 1
ATOM 1482 C CA . ASN A 1 186 ? -1.759 -15.699 28.362 1.00 33.47 186 ASN A CA 1
ATOM 1483 C C . ASN A 1 186 ? -2.047 -14.197 28.616 1.00 33.47 186 ASN A C 1
ATOM 1485 O O . ASN A 1 186 ? -2.501 -13.855 29.709 1.00 33.47 186 ASN A O 1
ATOM 1489 N N . HIS A 1 187 ? -1.831 -13.272 27.669 1.00 35.97 187 HIS A N 1
ATOM 1490 C CA . HIS A 1 187 ? -2.229 -11.868 27.861 1.00 35.97 187 HIS A CA 1
ATOM 1491 C C . HIS A 1 187 ? -3.634 -11.574 27.328 1.00 35.97 187 HIS A C 1
ATOM 1493 O O . HIS A 1 187 ? -3.837 -10.932 26.304 1.00 35.97 187 HIS A O 1
ATOM 1499 N N . ILE A 1 188 ? -4.608 -11.984 28.136 1.00 40.34 188 ILE A N 1
ATOM 1500 C CA . ILE A 1 188 ? -5.865 -11.266 28.366 1.00 40.34 188 ILE A CA 1
ATOM 1501 C C . ILE A 1 188 ? -5.554 -9.754 28.355 1.00 40.34 188 ILE A C 1
ATOM 1503 O O . ILE A 1 188 ? -4.876 -9.271 29.266 1.00 40.34 188 ILE A O 1
ATOM 1507 N N . TYR A 1 189 ? -5.988 -9.013 27.325 1.00 40.44 189 TYR A N 1
ATOM 1508 C CA . TYR A 1 189 ? -5.814 -7.556 27.234 1.00 40.44 189 TYR A CA 1
ATOM 1509 C C . TYR A 1 189 ? -6.534 -6.878 28.411 1.00 40.44 189 TYR A C 1
ATOM 1511 O O . TYR A 1 189 ? -7.693 -6.489 28.324 1.00 40.44 189 TYR A O 1
ATOM 1519 N N . LYS A 1 190 ? -5.843 -6.723 29.539 1.00 46.19 190 LYS A N 1
ATOM 1520 C CA . LYS A 1 190 ? -6.277 -5.902 30.672 1.00 46.19 190 LYS A CA 1
ATOM 1521 C C . LYS A 1 190 ? -5.621 -4.532 30.561 1.00 46.19 190 LYS A C 1
ATOM 1523 O O . LYS A 1 190 ? -4.712 -4.203 31.323 1.00 46.19 190 LYS A O 1
ATOM 1528 N N . ARG A 1 191 ? -6.047 -3.734 29.579 1.00 53.88 191 ARG A N 1
ATOM 1529 C CA . ARG A 1 191 ? -5.673 -2.315 29.511 1.00 53.88 191 ARG A CA 1
ATOM 1530 C C . ARG A 1 191 ? -6.470 -1.580 30.590 1.00 53.88 191 ARG A C 1
ATOM 1532 O O . ARG A 1 191 ? -7.694 -1.615 30.573 1.00 53.88 191 ARG A O 1
ATOM 1539 N N . LYS A 1 192 ? -5.794 -0.947 31.550 1.00 59.31 192 LYS A N 1
ATOM 1540 C CA . LYS A 1 192 ? -6.449 0.005 32.459 1.00 59.31 192 LYS A CA 1
ATOM 1541 C C . LYS A 1 192 ? -6.529 1.353 31.757 1.00 59.31 192 LYS A C 1
ATOM 1543 O O . LYS A 1 192 ? -5.527 1.799 31.205 1.00 59.31 192 LYS A O 1
ATOM 1548 N N . ILE A 1 193 ? -7.704 1.971 31.777 1.00 66.31 193 ILE A N 1
ATOM 1549 C CA . ILE A 1 193 ? -7.898 3.304 31.208 1.00 66.31 193 ILE A CA 1
ATOM 1550 C C . ILE A 1 193 ? -7.258 4.336 32.132 1.00 66.31 193 ILE A C 1
ATOM 1552 O O . ILE A 1 193 ? -7.619 4.431 33.306 1.00 66.31 193 ILE A O 1
ATOM 1556 N N . ASP A 1 194 ? -6.311 5.086 31.577 1.00 71.75 194 ASP A N 1
ATOM 1557 C CA . ASP A 1 194 ? -5.740 6.280 32.183 1.00 71.75 194 ASP A CA 1
ATOM 1558 C C . ASP A 1 194 ? -6.454 7.505 31.603 1.00 71.75 194 ASP A C 1
ATOM 1560 O O . ASP A 1 194 ? -6.265 7.861 30.441 1.00 71.75 194 ASP A O 1
ATOM 1564 N N . THR A 1 195 ? -7.308 8.134 32.408 1.00 65.12 195 THR A N 1
ATOM 1565 C CA . THR A 1 195 ? -8.128 9.281 31.989 1.00 65.12 195 THR A CA 1
ATOM 1566 C C . THR A 1 195 ? -7.324 10.557 31.750 1.00 65.12 195 THR A C 1
ATOM 1568 O O . THR A 1 195 ? -7.875 11.521 31.213 1.00 65.12 195 THR A O 1
ATOM 1571 N N . ASP A 1 196 ? -6.044 10.567 32.130 1.00 67.94 196 ASP A N 1
ATOM 1572 C CA . ASP A 1 196 ? -5.120 11.675 31.887 1.00 67.94 196 ASP A CA 1
ATOM 1573 C C . ASP A 1 196 ? -4.271 11.456 30.619 1.00 67.94 196 ASP A C 1
ATOM 1575 O O . ASP A 1 196 ? -3.548 12.356 30.191 1.00 67.94 196 ASP A O 1
ATOM 1579 N N . ALA A 1 197 ? -4.380 10.287 29.975 1.00 69.94 197 ALA A N 1
ATOM 1580 C CA . ALA A 1 197 ? -3.710 10.005 28.710 1.00 69.94 197 ALA A CA 1
ATOM 1581 C C . ALA A 1 197 ? -4.368 10.737 27.525 1.00 69.94 197 ALA A C 1
ATOM 1583 O O . ALA A 1 197 ? -5.581 10.915 27.461 1.00 69.94 197 ALA A O 1
ATOM 1584 N N . GLU A 1 198 ? -3.572 11.104 26.521 1.00 72.19 198 GLU A N 1
ATOM 1585 C CA . GLU A 1 198 ? -4.037 11.779 25.296 1.00 72.19 198 GLU A CA 1
ATOM 1586 C C . GLU A 1 198 ? -4.392 10.795 24.160 1.00 72.19 198 GLU A C 1
ATOM 1588 O O . GLU A 1 198 ? -4.204 11.088 22.975 1.00 72.19 198 GLU A O 1
ATOM 1593 N N . ASP A 1 199 ? -4.900 9.608 24.511 1.00 79.25 199 ASP A N 1
ATOM 1594 C CA . ASP A 1 199 ? -5.286 8.566 23.553 1.00 79.25 199 ASP A CA 1
ATOM 1595 C C . ASP A 1 199 ? -6.765 8.649 23.107 1.00 79.25 199 ASP A C 1
ATOM 1597 O O . ASP A 1 199 ? -7.546 9.483 23.581 1.00 79.25 199 ASP A O 1
ATOM 1601 N N . SER A 1 200 ? -7.134 7.835 22.110 1.00 83.00 200 SER A N 1
ATOM 1602 C CA . SER A 1 200 ? -8.468 7.828 21.488 1.00 83.00 200 SER A CA 1
ATOM 1603 C C . SER A 1 200 ? -9.583 7.541 22.499 1.00 83.00 200 SER A C 1
ATOM 1605 O O . SER A 1 200 ? -10.615 8.213 22.491 1.00 83.00 200 SER A O 1
ATOM 1607 N N . LEU A 1 201 ? -9.354 6.609 23.423 1.00 86.62 201 LEU A N 1
ATOM 1608 C CA . LEU A 1 201 ? -10.332 6.183 24.424 1.00 86.62 201 LEU A CA 1
ATOM 1609 C C . LEU A 1 201 ? -10.634 7.282 25.431 1.00 86.62 201 LEU A C 1
ATOM 1611 O O . LEU A 1 201 ? -11.800 7.539 25.733 1.00 86.62 201 LEU A O 1
ATOM 1615 N N . THR A 1 202 ? -9.605 7.980 25.907 1.00 83.81 202 THR A N 1
ATOM 1616 C CA . THR A 1 202 ? -9.798 9.104 26.825 1.00 83.81 202 THR A CA 1
ATOM 1617 C C . THR A 1 202 ? -10.583 10.238 26.169 1.00 83.81 202 THR A C 1
ATOM 1619 O O . THR A 1 202 ? -11.439 10.851 26.811 1.00 83.81 202 THR A O 1
ATOM 1622 N N . LYS A 1 203 ? -10.356 10.502 24.876 1.00 87.12 203 LYS A N 1
ATOM 1623 C CA . LYS A 1 203 ? -11.139 11.496 24.125 1.00 87.12 203 LYS A CA 1
ATOM 1624 C C . LYS A 1 203 ? -12.603 11.085 23.985 1.00 87.12 203 LYS A C 1
ATOM 1626 O O . LYS A 1 203 ? -13.466 11.934 24.178 1.00 87.12 203 LYS A O 1
ATOM 1631 N N . ILE A 1 204 ? -12.881 9.806 23.715 1.00 92.06 204 ILE A N 1
ATOM 1632 C CA . ILE A 1 204 ? -14.251 9.273 23.669 1.00 92.06 204 ILE A CA 1
ATOM 1633 C C . ILE A 1 204 ? -14.926 9.442 25.032 1.00 92.06 204 ILE A C 1
ATOM 1635 O O . ILE A 1 204 ? -15.989 10.046 25.107 1.00 92.06 204 ILE A O 1
ATOM 1639 N N . ILE A 1 205 ? -14.288 8.992 26.117 1.00 90.06 205 ILE A N 1
ATOM 1640 C CA . ILE A 1 205 ? -14.845 9.057 27.479 1.00 90.06 205 ILE A CA 1
ATOM 1641 C C . ILE A 1 205 ? -15.241 10.482 27.869 1.00 90.06 205 ILE A C 1
ATOM 1643 O O . ILE A 1 205 ? -16.307 10.680 28.446 1.00 90.06 205 ILE A O 1
ATOM 1647 N N . LYS A 1 206 ? -14.423 11.483 27.520 1.00 89.44 206 LYS A N 1
ATOM 1648 C CA . LYS A 1 206 ? -14.705 12.901 27.809 1.00 89.44 206 LYS A CA 1
ATOM 1649 C C . LYS A 1 206 ? -15.984 13.426 27.132 1.00 89.44 206 LYS A C 1
ATOM 1651 O O . LYS A 1 206 ? -16.484 14.469 27.543 1.00 89.44 206 LYS A O 1
ATOM 1656 N N . LEU A 1 207 ? -16.506 12.735 26.115 1.00 94.31 207 LEU A N 1
ATOM 1657 C CA . LEU A 1 207 ? -17.735 13.095 25.397 1.00 94.31 207 LEU A CA 1
ATOM 1658 C C . LEU A 1 207 ? -18.979 12.346 25.901 1.00 94.31 207 LEU A C 1
ATOM 1660 O O . LEU A 1 207 ? -20.098 12.736 25.558 1.00 94.31 207 LEU A O 1
ATOM 1664 N N . ILE A 1 208 ? -18.800 11.285 26.690 1.00 95.88 208 ILE A N 1
ATOM 1665 C CA . ILE A 1 208 ? -19.891 10.432 27.162 1.00 95.88 208 ILE A CA 1
ATOM 1666 C C . ILE A 1 208 ? -20.485 10.994 28.451 1.00 95.88 208 ILE A C 1
ATOM 1668 O O . ILE A 1 208 ? -19.785 11.217 29.440 1.00 95.88 208 ILE A O 1
ATOM 1672 N N . GLN A 1 209 ? -21.805 11.180 28.459 1.00 95.19 209 GLN A N 1
ATOM 1673 C CA . GLN A 1 209 ? -22.536 11.499 29.680 1.00 95.19 209 GLN A CA 1
ATOM 1674 C C . GLN A 1 209 ? -22.709 10.248 30.559 1.00 95.19 209 GLN A C 1
ATOM 1676 O O . GLN A 1 209 ? -23.066 9.189 30.033 1.00 95.19 209 GLN A O 1
ATOM 1681 N N . PRO A 1 210 ? -22.499 10.348 31.887 1.00 95.06 210 PRO A N 1
ATOM 1682 C CA . PRO A 1 210 ? -22.820 9.272 32.822 1.00 95.06 210 PRO A CA 1
ATOM 1683 C C . PRO A 1 210 ? -24.289 8.833 32.753 1.00 95.06 210 PRO A C 1
ATOM 1685 O O . PRO A 1 210 ? -25.153 9.616 32.373 1.00 95.06 210 PRO A O 1
ATOM 1688 N N . GLU A 1 211 ? -24.566 7.599 33.178 1.00 96.38 211 GLU A N 1
ATOM 1689 C CA . GLU A 1 211 ? -25.919 7.025 33.308 1.00 96.38 211 GLU A CA 1
ATOM 1690 C C . GLU A 1 211 ? -26.711 6.914 31.992 1.00 96.38 211 GLU A C 1
ATOM 1692 O O . GLU A 1 211 ? -27.939 6.875 31.989 1.00 96.38 211 GLU A O 1
ATOM 1697 N N . THR A 1 212 ? -26.005 6.811 30.867 1.00 97.81 212 THR A N 1
ATOM 1698 C CA . THR A 1 212 ? -26.592 6.695 29.522 1.00 97.81 212 THR A CA 1
ATOM 1699 C C . THR A 1 212 ? -26.584 5.266 28.976 1.00 97.81 212 THR A C 1
ATOM 1701 O O . THR A 1 212 ? -25.879 4.383 29.483 1.00 97.81 212 THR A O 1
ATOM 1704 N N . ASN A 1 213 ? -27.385 5.025 27.936 1.00 98.00 213 ASN A N 1
ATOM 1705 C CA . ASN A 1 213 ? -27.429 3.769 27.194 1.00 98.00 213 ASN A CA 1
ATOM 1706 C C . ASN A 1 213 ? -26.462 3.827 26.012 1.00 98.00 213 ASN A C 1
ATOM 1708 O O . ASN A 1 213 ? -26.550 4.710 25.160 1.00 98.00 213 ASN A O 1
ATOM 1712 N N . ILE A 1 214 ? -25.558 2.855 25.946 1.00 98.38 214 ILE A N 1
ATOM 1713 C CA . ILE A 1 214 ? -24.475 2.819 24.967 1.00 98.38 214 ILE A CA 1
ATOM 1714 C C . ILE A 1 214 ? -24.508 1.493 24.218 1.00 98.38 214 ILE A C 1
ATOM 1716 O O . ILE A 1 214 ? -24.658 0.437 24.833 1.00 98.38 214 ILE A O 1
ATOM 1720 N N . LEU A 1 215 ? -24.324 1.550 22.903 1.00 98.06 215 LEU A N 1
ATOM 1721 C CA . LEU A 1 215 ? -23.969 0.389 22.095 1.00 98.06 215 LEU A CA 1
ATOM 1722 C C . LEU A 1 215 ? -22.489 0.482 21.724 1.00 98.06 215 LEU A C 1
ATOM 1724 O O . LEU A 1 215 ? -22.068 1.420 21.053 1.00 98.06 215 LEU A O 1
ATOM 1728 N N . GLU A 1 216 ? -21.697 -0.487 22.158 1.00 98.00 216 GLU A N 1
ATOM 1729 C CA . GLU A 1 216 ? -20.278 -0.585 21.830 1.00 98.00 216 GLU A CA 1
ATOM 1730 C C . GLU A 1 216 ? -20.061 -1.684 20.784 1.00 98.00 216 GLU A C 1
ATOM 1732 O O . GLU A 1 216 ? -20.303 -2.869 21.032 1.00 98.00 216 GLU A O 1
ATOM 1737 N N . LEU A 1 217 ? -19.620 -1.290 19.592 1.00 96.94 217 LEU A N 1
ATOM 1738 C CA . LEU A 1 217 ? -19.287 -2.209 18.509 1.00 96.94 217 LEU A CA 1
ATOM 1739 C C . LEU A 1 217 ? -17.779 -2.460 18.538 1.00 96.94 217 LEU A C 1
ATOM 1741 O O . LEU A 1 217 ? -17.004 -1.517 18.405 1.00 96.94 217 LEU A O 1
ATOM 1745 N N . GLY A 1 218 ? -17.374 -3.718 18.711 1.00 95.62 218 GLY A N 1
ATOM 1746 C CA . GLY A 1 218 ? -15.975 -4.128 18.857 1.00 95.62 218 GLY A CA 1
ATOM 1747 C C . GLY A 1 218 ? -15.346 -3.768 20.213 1.00 95.62 218 GLY A C 1
ATOM 1748 O O . GLY A 1 218 ? -14.310 -3.107 20.229 1.00 95.62 218 GLY A O 1
ATOM 1749 N N . PRO A 1 219 ? -15.917 -4.188 21.362 1.00 95.44 219 PRO A N 1
ATOM 1750 C CA . PRO A 1 219 ? -15.369 -3.894 22.693 1.00 95.44 219 PRO A CA 1
ATOM 1751 C C . PRO A 1 219 ? -14.037 -4.607 22.993 1.00 95.44 219 PRO A C 1
ATOM 1753 O O . PRO A 1 219 ? -13.425 -4.358 24.039 1.00 95.44 219 PRO A O 1
ATOM 1756 N N . ALA A 1 220 ? -13.598 -5.544 22.139 1.00 93.62 220 ALA A N 1
ATOM 1757 C CA . ALA A 1 220 ? -12.492 -6.452 22.418 1.00 93.62 220 ALA A CA 1
ATOM 1758 C C . ALA A 1 220 ? -12.679 -7.122 23.796 1.00 93.62 220 ALA A C 1
ATOM 1760 O O . ALA A 1 220 ? -13.723 -7.710 24.076 1.00 93.62 220 ALA A O 1
ATOM 1761 N N . THR A 1 221 ? -11.689 -7.047 24.686 1.00 92.06 221 THR A N 1
ATOM 1762 C CA . THR A 1 221 ? -11.762 -7.620 26.042 1.00 92.06 221 THR A CA 1
ATOM 1763 C C . THR A 1 221 ? -12.599 -6.800 27.033 1.00 92.06 221 THR A C 1
ATOM 1765 O O . THR A 1 221 ? -12.728 -7.204 28.189 1.00 92.06 221 THR A O 1
ATOM 1768 N N . GLY A 1 222 ? -13.187 -5.676 26.605 1.00 91.62 222 GLY A N 1
ATOM 1769 C CA . GLY A 1 222 ? -14.158 -4.899 27.380 1.00 91.62 222 GLY A CA 1
ATOM 1770 C C . GLY A 1 222 ? -13.558 -3.858 28.321 1.00 91.62 222 GLY A C 1
ATOM 1771 O O . GLY A 1 222 ? -14.191 -3.502 29.310 1.00 91.62 222 GLY A O 1
ATOM 1772 N N . TYR A 1 223 ? -12.348 -3.361 28.053 1.00 89.44 223 TYR A N 1
ATOM 1773 C CA . TYR A 1 223 ? -11.700 -2.350 28.902 1.00 89.44 223 TYR A CA 1
ATOM 1774 C C . TYR A 1 223 ? -12.498 -1.031 28.958 1.00 89.44 223 TYR A C 1
ATOM 1776 O O . TYR A 1 223 ? -12.621 -0.422 30.023 1.00 89.44 223 TYR A O 1
ATOM 1784 N N . LEU A 1 224 ? -13.063 -0.593 27.826 1.00 93.25 224 LEU A N 1
ATOM 1785 C CA . LEU A 1 224 ? -13.914 0.593 27.759 1.00 93.25 224 LEU A CA 1
ATOM 1786 C C . LEU A 1 224 ? -15.294 0.278 28.327 1.00 93.25 224 LEU A C 1
ATOM 1788 O O . LEU A 1 224 ? -15.765 1.025 29.182 1.00 93.25 224 LEU A O 1
ATOM 1792 N N . THR A 1 225 ? -15.870 -0.870 27.972 1.00 95.69 225 THR A N 1
ATOM 1793 C CA . THR A 1 225 ? -17.112 -1.386 28.561 1.00 95.69 225 THR A CA 1
ATOM 1794 C C . THR A 1 225 ? -17.077 -1.376 30.095 1.00 95.69 225 THR A C 1
ATOM 1796 O O . THR A 1 225 ? -18.001 -0.871 30.733 1.00 95.69 225 THR A O 1
ATOM 1799 N N . GLU A 1 226 ? -15.996 -1.874 30.709 1.00 93.38 226 GLU A N 1
ATOM 1800 C CA . GLU A 1 226 ? -15.793 -1.878 32.163 1.00 93.38 226 GLU A CA 1
ATOM 1801 C C . GLU A 1 226 ? -15.779 -0.457 32.727 1.00 93.38 226 GLU A C 1
ATOM 1803 O O . GLU A 1 226 ? -16.431 -0.189 33.738 1.00 93.38 226 GLU A O 1
ATOM 1808 N N . TYR A 1 227 ? -15.070 0.473 32.089 1.00 92.19 227 TYR A N 1
ATOM 1809 C CA . 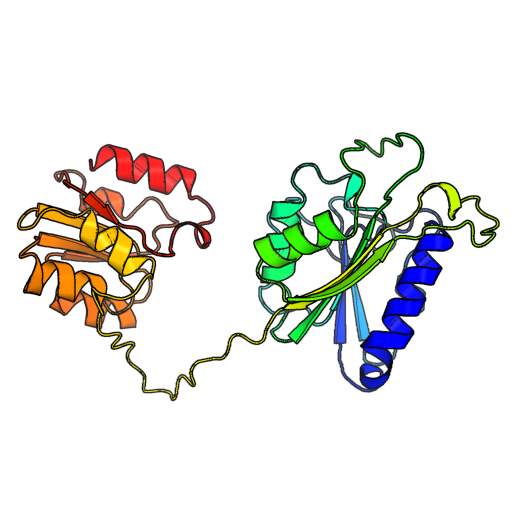TYR A 1 227 ? -15.017 1.861 32.543 1.00 92.19 227 TYR A CA 1
ATOM 1810 C C . TYR A 1 227 ? -16.388 2.539 32.444 1.00 92.19 227 TYR A C 1
ATOM 1812 O O . TYR A 1 227 ? -16.868 3.107 33.427 1.00 92.19 227 TYR A O 1
ATOM 1820 N N . LEU A 1 228 ? -17.048 2.438 31.288 1.00 95.12 228 LEU A N 1
ATOM 1821 C CA . LEU A 1 228 ? -18.386 2.984 31.059 1.00 95.12 228 LEU A CA 1
ATOM 1822 C C . LEU A 1 228 ? -19.373 2.443 32.102 1.00 95.12 228 LEU A C 1
ATOM 1824 O O . LEU A 1 228 ? -20.132 3.204 32.702 1.00 95.12 228 LEU A O 1
ATOM 1828 N N . LYS A 1 229 ? -19.302 1.141 32.399 1.00 92.75 229 LYS A N 1
ATOM 1829 C CA . LYS A 1 229 ? -20.164 0.497 33.390 1.00 92.75 229 LYS A CA 1
ATOM 1830 C C . LYS A 1 229 ? -19.850 0.916 34.825 1.00 92.75 229 LYS A C 1
ATOM 1832 O O . LYS A 1 229 ? -20.758 1.231 35.587 1.00 92.75 229 LYS A O 1
ATOM 1837 N N . THR A 1 230 ? -18.582 0.867 35.225 1.00 89.12 230 THR A N 1
ATOM 1838 C CA . THR A 1 230 ? -18.182 0.972 36.641 1.00 89.12 230 THR A CA 1
ATOM 1839 C C . THR A 1 230 ? -17.881 2.397 37.091 1.00 89.12 230 THR A C 1
ATOM 1841 O O . THR A 1 230 ? -17.980 2.687 38.283 1.00 89.12 230 THR A O 1
ATOM 1844 N N . LYS A 1 231 ? -17.490 3.285 36.169 1.00 90.75 231 LYS A N 1
ATOM 1845 C CA . LYS A 1 231 ? -17.119 4.678 36.461 1.00 90.75 231 LYS A CA 1
ATOM 1846 C C . LYS A 1 231 ? -18.177 5.672 36.023 1.00 90.75 231 LYS A C 1
ATOM 1848 O O . LYS A 1 231 ? -18.411 6.629 36.751 1.00 90.75 231 LYS A O 1
ATOM 1853 N N . LEU A 1 232 ? -18.815 5.435 34.878 1.00 92.19 232 LEU A N 1
ATOM 1854 C CA . LEU A 1 232 ? -19.873 6.311 34.366 1.00 92.19 232 LEU A CA 1
ATOM 1855 C C . LEU A 1 232 ? -21.283 5.780 34.644 1.00 92.19 232 LEU A C 1
ATOM 1857 O O . LEU A 1 232 ? -22.250 6.474 34.354 1.00 92.19 232 LEU A O 1
ATOM 1861 N N . ASN A 1 233 ? -21.422 4.582 35.222 1.00 93.88 233 ASN A N 1
ATOM 1862 C CA . ASN A 1 233 ? -22.716 3.955 35.513 1.00 93.88 233 ASN A CA 1
ATOM 1863 C C . ASN A 1 233 ? -23.622 3.814 34.266 1.00 93.88 233 ASN A C 1
ATOM 1865 O O . ASN A 1 233 ? -24.847 3.772 34.371 1.00 93.88 233 ASN A O 1
ATOM 1869 N N . CYS A 1 234 ? -23.023 3.730 33.075 1.00 97.75 234 CYS A N 1
ATOM 1870 C CA . CYS A 1 234 ? -23.742 3.540 31.820 1.00 97.75 234 CYS A CA 1
ATOM 1871 C C . CYS A 1 234 ? -24.273 2.103 31.693 1.00 97.75 234 CYS A C 1
ATOM 1873 O O . CYS A 1 234 ? -23.736 1.140 32.263 1.00 97.75 234 CYS A O 1
ATOM 1875 N N . ARG A 1 235 ? -25.323 1.938 30.888 1.00 97.62 235 ARG A N 1
ATOM 1876 C CA . ARG A 1 235 ? -25.818 0.634 30.441 1.00 97.62 235 ARG A CA 1
ATOM 1877 C C . ARG A 1 235 ? -25.260 0.357 29.050 1.00 97.62 235 ARG A C 1
ATOM 1879 O O . ARG A 1 235 ? -25.672 0.996 28.093 1.00 97.62 235 ARG A O 1
ATOM 1886 N N . VAL A 1 236 ? -24.332 -0.591 28.949 1.00 98.25 236 VAL A N 1
ATOM 1887 C CA . VAL A 1 236 ? -23.608 -0.867 27.701 1.00 98.25 236 VAL A CA 1
ATOM 1888 C C . VAL A 1 236 ? -24.066 -2.195 27.111 1.00 98.25 236 VAL A C 1
ATOM 1890 O O . VAL A 1 236 ? -23.950 -3.214 27.782 1.00 98.25 236 VAL A O 1
ATOM 1893 N N . ASP A 1 237 ? -24.584 -2.202 25.890 1.00 98.31 237 ASP A N 1
ATOM 1894 C CA . ASP A 1 237 ? -24.735 -3.413 25.077 1.00 98.31 237 ASP A CA 1
ATOM 1895 C C . ASP A 1 237 ? -23.568 -3.502 24.083 1.00 98.31 237 ASP A C 1
ATOM 1897 O O . ASP A 1 237 ? -23.014 -2.480 23.683 1.00 98.31 237 ASP A O 1
ATOM 1901 N N . CYS A 1 238 ? -23.182 -4.714 23.689 1.00 98.25 238 CYS A N 1
ATOM 1902 C CA . CYS A 1 238 ? -21.968 -4.956 22.920 1.00 98.25 238 CYS A CA 1
ATOM 1903 C C . CYS A 1 238 ? -22.180 -5.903 21.734 1.00 98.25 238 CYS A C 1
ATOM 1905 O O . CYS A 1 238 ? -22.958 -6.859 21.824 1.00 98.25 238 CYS A O 1
ATOM 1907 N N . VAL A 1 239 ? -21.405 -5.692 20.666 1.00 97.62 239 VAL A N 1
ATOM 1908 C CA . VAL A 1 239 ? -21.235 -6.652 19.561 1.00 97.62 239 VAL A CA 1
ATOM 1909 C C . VAL A 1 239 ? -19.750 -6.930 19.349 1.00 97.62 239 VAL A C 1
ATOM 1911 O O . VAL A 1 239 ? -18.989 -5.999 19.107 1.00 97.62 239 VAL A O 1
ATOM 1914 N N . GLU A 1 240 ? -19.331 -8.191 19.430 1.00 96.25 240 GLU A N 1
ATOM 1915 C CA . GLU A 1 240 ? -17.929 -8.610 19.281 1.00 96.25 240 GLU A CA 1
ATOM 1916 C C . GLU A 1 240 ? -17.840 -9.883 18.432 1.00 96.25 240 GLU A C 1
ATOM 1918 O O . GLU A 1 240 ? -18.588 -10.828 18.655 1.00 96.25 240 GLU A O 1
ATOM 1923 N N . LYS A 1 241 ? -16.912 -9.956 17.476 1.00 94.44 241 LYS A N 1
ATOM 1924 C CA . LYS A 1 241 ? -16.773 -11.138 16.610 1.00 94.44 241 LYS A CA 1
ATOM 1925 C C . LYS A 1 241 ? -15.983 -12.267 17.270 1.00 94.44 241 LYS A C 1
ATOM 1927 O O . LYS A 1 241 ? -16.212 -13.438 16.976 1.00 94.44 241 LYS A O 1
ATOM 1932 N N . SER A 1 242 ? -15.037 -11.927 18.145 1.00 92.94 242 SER A N 1
ATOM 1933 C CA . SER A 1 242 ? -14.199 -12.897 18.846 1.00 92.94 242 SER A CA 1
ATOM 1934 C C . SER A 1 242 ? -14.914 -13.445 20.077 1.00 92.94 242 SER A C 1
ATOM 1936 O O . SER A 1 242 ? -15.087 -12.747 21.074 1.00 92.94 242 SER A O 1
ATOM 1938 N N . GLU A 1 243 ? -15.282 -14.728 20.050 1.00 92.38 243 GLU A N 1
ATOM 1939 C CA . GLU A 1 243 ? -15.951 -15.386 21.180 1.00 92.38 243 GLU A CA 1
ATOM 1940 C C . GLU A 1 243 ? -15.121 -15.321 22.478 1.00 92.38 243 GLU A C 1
ATOM 1942 O O . GLU A 1 243 ? -15.666 -15.155 23.570 1.00 92.38 243 GLU A O 1
ATOM 1947 N N . GLU A 1 244 ? -13.794 -15.423 22.379 1.00 90.25 244 GLU A N 1
ATOM 1948 C CA . GLU A 1 244 ? -12.895 -15.348 23.536 1.00 90.25 244 GLU A CA 1
ATOM 1949 C C . GLU A 1 244 ? -12.914 -13.963 24.193 1.00 90.25 244 GLU A C 1
ATOM 1951 O O . GLU A 1 244 ? -12.992 -13.848 25.418 1.00 90.25 244 GLU A O 1
ATOM 1956 N N . MET A 1 245 ? -12.865 -12.908 23.381 1.00 90.50 245 MET A N 1
ATOM 1957 C CA . MET A 1 245 ? -12.897 -11.528 23.861 1.00 90.50 245 MET A CA 1
ATOM 1958 C C . MET A 1 245 ? -14.286 -11.168 24.396 1.00 90.50 245 MET A C 1
ATOM 1960 O O . MET A 1 245 ? -14.405 -10.637 25.503 1.00 90.50 245 MET A O 1
ATOM 1964 N N . ALA A 1 246 ? -15.336 -11.588 23.686 1.00 93.25 246 ALA A N 1
ATOM 1965 C CA . ALA A 1 246 ? -16.722 -11.448 24.109 1.00 93.25 246 ALA A CA 1
ATOM 1966 C C . ALA A 1 246 ? -16.965 -12.074 25.491 1.00 93.25 246 ALA A C 1
ATOM 1968 O O . ALA A 1 246 ? -17.612 -11.458 26.335 1.00 93.25 246 ALA A O 1
ATOM 1969 N N . LYS A 1 247 ? -16.386 -13.252 25.778 1.00 91.12 247 LYS A N 1
ATOM 1970 C CA . LYS A 1 247 ? -16.484 -13.907 27.099 1.00 91.12 247 LYS A CA 1
ATOM 1971 C C . LYS A 1 247 ? -15.929 -13.070 28.251 1.00 91.12 247 LYS A C 1
ATOM 1973 O O . LYS A 1 247 ? -16.357 -13.265 29.389 1.00 91.12 247 LYS A O 1
ATOM 1978 N N . GLN A 1 248 ? -14.994 -12.165 27.977 1.00 90.69 248 GLN A N 1
ATOM 1979 C CA . GLN A 1 248 ? -14.431 -11.253 28.971 1.00 90.69 248 GLN A CA 1
ATOM 1980 C C . GLN A 1 248 ? -15.268 -9.977 29.070 1.00 90.69 248 GLN A C 1
ATOM 1982 O O . GLN A 1 248 ? -15.716 -9.624 30.160 1.00 90.69 248 GLN A O 1
ATOM 1987 N N . ALA A 1 249 ? -15.551 -9.338 27.932 1.00 93.44 249 ALA A N 1
ATOM 1988 C CA . ALA A 1 249 ? -16.333 -8.107 27.878 1.00 93.44 249 ALA A CA 1
ATOM 1989 C C . ALA A 1 249 ? -17.773 -8.291 28.387 1.00 93.44 249 ALA A C 1
ATOM 1991 O O . ALA A 1 249 ? -18.333 -7.384 29.008 1.00 93.44 249 ALA A O 1
ATOM 1992 N N . GLN A 1 250 ? -18.359 -9.485 28.212 1.00 95.81 250 GLN A N 1
ATOM 1993 C CA . GLN A 1 250 ? -19.726 -9.776 28.657 1.00 95.81 250 GLN A CA 1
ATOM 1994 C C . GLN A 1 250 ? -19.928 -9.611 30.168 1.00 95.81 250 GLN A C 1
ATOM 1996 O O . GLN A 1 25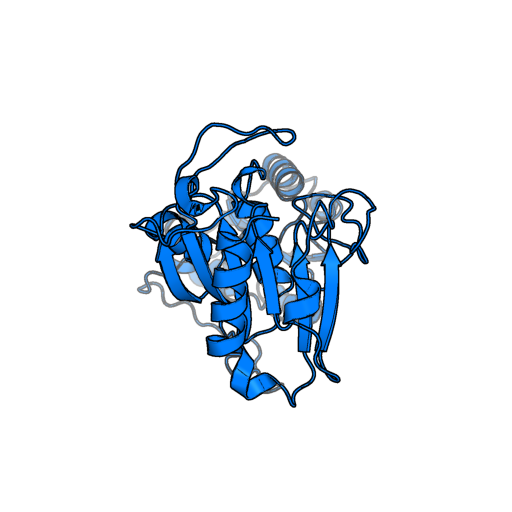0 ? -21.056 -9.424 30.609 1.00 95.81 250 GLN A O 1
ATOM 2001 N N . LEU A 1 251 ? -18.850 -9.663 30.962 1.00 92.50 251 LEU A N 1
ATOM 2002 C CA . LEU A 1 251 ? -18.900 -9.441 32.409 1.00 92.50 251 LEU A CA 1
ATOM 2003 C C . LEU A 1 251 ? -19.299 -8.001 32.768 1.00 92.50 251 LEU A C 1
ATOM 2005 O O . LEU A 1 251 ? -19.745 -7.752 33.889 1.00 92.50 251 LEU A O 1
ATOM 2009 N N . PHE A 1 252 ? -19.132 -7.063 31.833 1.00 92.69 252 PHE A N 1
ATOM 2010 C CA . PHE A 1 252 ? -19.353 -5.633 32.041 1.00 92.69 252 PHE A CA 1
ATOM 2011 C C . PHE A 1 252 ? -20.512 -5.069 31.213 1.00 92.69 252 PHE A C 1
ATOM 2013 O O . PHE A 1 252 ? -21.049 -4.014 31.556 1.00 92.69 252 PHE A O 1
ATOM 2020 N N . CYS A 1 253 ? -20.921 -5.762 30.150 1.00 94.69 253 CYS A N 1
ATOM 2021 C CA . CYS A 1 253 ? -22.056 -5.358 29.329 1.00 94.69 253 CYS A CA 1
ATOM 2022 C C . CYS A 1 253 ? -23.388 -5.909 29.871 1.00 94.69 253 CYS A C 1
ATOM 2024 O O . CYS A 1 253 ? -23.441 -6.881 30.621 1.00 94.69 253 CYS A O 1
ATOM 2026 N N . ASN A 1 254 ? -24.488 -5.291 29.460 1.00 95.56 254 ASN A N 1
ATOM 2027 C CA . ASN A 1 254 ? -25.845 -5.753 29.705 1.00 95.56 254 ASN A CA 1
ATOM 2028 C C . ASN A 1 254 ? -26.270 -6.860 28.723 1.00 95.56 254 ASN A C 1
ATOM 2030 O O . ASN A 1 254 ? -27.019 -7.761 29.100 1.00 95.56 254 ASN A O 1
ATOM 2034 N N . GLN A 1 255 ? -25.819 -6.790 27.473 1.00 96.12 255 GLN A N 1
ATOM 2035 C CA . GLN A 1 255 ? -26.069 -7.796 26.444 1.00 96.12 255 GLN A CA 1
ATOM 2036 C C . GLN A 1 255 ? -24.852 -7.886 25.526 1.00 96.12 255 GLN A C 1
ATOM 2038 O O . GLN A 1 255 ? -24.378 -6.863 25.043 1.00 96.12 255 GLN A O 1
ATOM 2043 N N . MET A 1 256 ? -24.380 -9.107 25.268 1.00 97.44 256 MET A N 1
ATOM 2044 C CA . MET A 1 256 ? -23.288 -9.393 24.337 1.00 97.44 256 MET A CA 1
ATOM 2045 C C . MET A 1 256 ? -23.830 -10.168 23.138 1.00 97.44 256 MET A C 1
ATOM 2047 O O . MET A 1 256 ? -24.437 -11.226 23.317 1.00 97.44 256 MET A O 1
ATOM 2051 N N . ILE A 1 257 ? -23.586 -9.671 21.928 1.00 97.25 257 ILE A N 1
ATOM 2052 C CA . ILE A 1 257 ? -23.877 -10.369 20.674 1.00 97.25 257 ILE A CA 1
ATOM 2053 C C . ILE A 1 257 ? -22.561 -10.770 20.015 1.00 97.25 257 ILE A C 1
ATOM 2055 O O . ILE A 1 257 ? -21.733 -9.921 19.698 1.00 97.25 257 ILE A O 1
ATOM 2059 N N . ILE A 1 258 ? -22.374 -12.074 19.797 1.00 95.81 258 ILE A N 1
ATOM 2060 C CA . ILE A 1 258 ? -21.148 -12.601 19.191 1.00 95.81 258 ILE A CA 1
ATOM 2061 C C . ILE A 1 258 ? -21.334 -12.706 17.679 1.00 95.81 258 ILE A C 1
ATOM 2063 O O . ILE A 1 258 ? -21.814 -13.735 17.196 1.00 95.81 258 ILE A O 1
ATOM 2067 N N . LYS A 1 259 ? -21.043 -11.625 16.944 1.00 94.50 259 LYS A N 1
ATOM 2068 C CA . LYS A 1 259 ? -21.219 -11.530 15.483 1.00 94.50 259 LYS A CA 1
ATOM 2069 C C . LYS A 1 259 ? -20.193 -10.611 14.838 1.00 94.50 259 LYS A C 1
ATOM 2071 O O . LYS A 1 259 ? -19.646 -9.720 15.482 1.00 94.50 259 LYS A O 1
ATOM 2076 N N . ASP A 1 260 ? -19.971 -10.831 13.547 1.00 90.88 260 ASP A N 1
ATOM 2077 C CA . ASP A 1 260 ? -19.204 -9.912 12.716 1.00 90.88 260 ASP A CA 1
ATOM 2078 C C . ASP A 1 260 ? -20.063 -8.695 12.353 1.00 90.88 260 ASP A C 1
ATOM 2080 O O . ASP A 1 260 ? -21.124 -8.831 11.742 1.00 90.88 260 ASP A O 1
ATOM 2084 N N . ILE A 1 261 ? -19.605 -7.510 12.750 1.00 91.62 261 ILE A N 1
ATOM 2085 C CA . ILE A 1 261 ? -20.280 -6.237 12.479 1.00 91.62 261 ILE A CA 1
ATOM 2086 C C . ILE A 1 261 ? -20.219 -5.827 11.004 1.00 91.62 261 ILE A C 1
ATOM 2088 O O . ILE A 1 261 ? -21.005 -4.977 10.592 1.00 91.62 261 ILE A O 1
ATOM 2092 N N . ASP A 1 262 ? -19.346 -6.453 10.209 1.00 82.94 262 ASP A N 1
ATOM 2093 C CA . ASP A 1 262 ? -19.275 -6.288 8.750 1.00 82.94 262 ASP A CA 1
ATOM 2094 C C . ASP A 1 262 ? -20.456 -6.983 8.026 1.00 82.94 262 ASP A C 1
ATOM 2096 O O . ASP A 1 262 ? -20.666 -6.826 6.821 1.00 82.94 262 ASP A O 1
ATOM 2100 N N . HIS A 1 263 ? -21.266 -7.763 8.755 1.00 82.19 263 HIS A N 1
ATOM 2101 C CA . HIS A 1 263 ? -22.449 -8.455 8.245 1.00 82.19 263 HIS A CA 1
ATOM 2102 C C . HIS A 1 263 ? -23.734 -7.943 8.929 1.00 82.19 263 HIS A C 1
ATOM 2104 O O . HIS A 1 263 ? -23.828 -7.907 10.153 1.00 82.19 263 HIS A O 1
ATOM 2110 N N . LEU A 1 264 ? -24.741 -7.558 8.127 1.00 66.31 264 LEU A N 1
ATOM 2111 C CA . LEU A 1 264 ? -26.016 -6.945 8.563 1.00 66.31 264 LEU A CA 1
ATOM 2112 C C . LEU A 1 264 ? -26.988 -7.936 9.230 1.00 66.31 264 LEU A C 1
ATOM 2114 O O . LEU A 1 264 ? -28.024 -8.314 8.687 1.00 66.31 264 LEU A O 1
ATOM 2118 N N . ASP A 1 265 ? -26.619 -8.393 10.412 1.00 83.38 265 ASP A N 1
ATOM 2119 C CA . ASP A 1 265 ? -27.390 -9.331 11.224 1.00 83.38 265 ASP A CA 1
ATOM 2120 C C . ASP A 1 265 ? -27.546 -8.803 12.655 1.00 83.38 265 ASP A C 1
ATOM 2122 O O . ASP A 1 265 ? -28.628 -8.870 13.255 1.00 83.38 265 ASP A O 1
ATOM 2126 N N . TRP A 1 266 ? -26.460 -8.262 13.203 1.00 90.56 266 TRP A N 1
ATOM 2127 C CA . TRP A 1 266 ? -26.361 -7.887 14.605 1.00 90.56 266 TRP A CA 1
ATOM 2128 C C . TRP A 1 266 ? -27.395 -6.831 15.013 1.00 90.56 266 TRP A C 1
ATOM 2130 O O . TRP A 1 266 ? -27.869 -6.861 16.147 1.00 90.56 266 TRP A O 1
ATOM 2140 N N . GLU A 1 267 ? -27.812 -5.944 14.108 1.00 90.31 267 GLU A N 1
ATOM 2141 C CA . GLU A 1 267 ? -28.759 -4.869 14.410 1.00 90.31 267 GLU A CA 1
ATOM 2142 C C . GLU A 1 267 ? -30.167 -5.386 14.733 1.00 90.31 267 GLU A C 1
ATOM 2144 O O . GLU A 1 267 ? -30.900 -4.761 15.500 1.00 90.31 267 GLU A O 1
ATOM 2149 N N . SER A 1 268 ? -30.540 -6.559 14.207 1.00 90.56 268 SER A N 1
ATOM 2150 C CA . SER A 1 268 ? -31.850 -7.173 14.462 1.00 90.56 268 SER A CA 1
ATOM 2151 C C . SER A 1 268 ? -32.052 -7.545 15.935 1.00 90.56 268 SER A C 1
ATOM 2153 O O . SER A 1 268 ? -33.180 -7.553 16.428 1.00 90.56 268 SER A O 1
ATOM 2155 N N . HIS A 1 269 ? -30.958 -7.763 16.674 1.00 92.31 269 HIS A N 1
ATOM 2156 C CA . HIS A 1 269 ? -30.969 -8.051 18.115 1.00 92.31 269 HIS A CA 1
ATOM 2157 C C . HIS A 1 269 ? -31.275 -6.812 18.966 1.00 92.31 269 HIS A C 1
ATOM 2159 O O . HIS A 1 269 ? -31.504 -6.937 20.171 1.00 92.31 269 HIS A O 1
ATOM 2165 N N . PHE A 1 270 ? -31.290 -5.627 18.346 1.00 93.25 270 PHE A N 1
ATOM 2166 C CA . PHE A 1 270 ? -31.477 -4.332 18.999 1.00 93.25 270 PHE A CA 1
ATOM 2167 C C . PHE A 1 270 ? -32.611 -3.501 18.382 1.00 93.25 270 PHE A C 1
ATOM 2169 O O . PHE A 1 270 ? -32.755 -2.334 18.723 1.00 93.25 270 PHE A O 1
ATOM 2176 N N . GLN A 1 271 ? -33.441 -4.089 17.513 1.00 84.50 271 GLN A N 1
ATOM 2177 C CA . GLN A 1 271 ? -34.474 -3.382 16.739 1.00 84.50 271 GLN A CA 1
ATOM 2178 C C . GLN A 1 271 ? -35.493 -2.578 17.573 1.00 84.50 271 GLN A C 1
ATOM 2180 O O . GLN A 1 271 ? -36.057 -1.611 17.071 1.00 84.50 271 GLN A O 1
ATOM 2185 N N . ASP A 1 272 ? -35.708 -2.954 18.838 1.00 88.06 272 ASP A N 1
ATOM 2186 C CA . ASP A 1 272 ? -36.635 -2.285 19.765 1.00 88.06 272 ASP A CA 1
ATOM 2187 C C . ASP A 1 272 ? -35.920 -1.337 20.749 1.00 88.06 272 ASP A C 1
ATOM 2189 O O . ASP A 1 272 ? -36.482 -0.958 21.779 1.00 88.06 272 ASP A O 1
ATOM 2193 N N . LYS A 1 273 ? -34.656 -0.990 20.479 1.00 92.62 273 LYS A N 1
ATOM 2194 C CA . LYS A 1 273 ? -33.819 -0.157 21.348 1.00 92.62 273 LYS A CA 1
ATOM 2195 C C . LYS A 1 273 ? -33.332 1.101 20.636 1.00 92.62 273 LYS A C 1
ATOM 2197 O O . LYS A 1 273 ? -33.162 1.125 19.422 1.00 92.62 273 LYS A O 1
ATOM 2202 N N . THR A 1 274 ? -33.041 2.116 21.441 1.00 96.00 274 THR A N 1
ATOM 2203 C CA . THR A 1 274 ? -32.340 3.340 21.044 1.00 96.00 274 THR A CA 1
ATOM 2204 C C . THR A 1 274 ? -31.207 3.598 22.030 1.00 96.00 274 THR A C 1
ATOM 2206 O O . THR A 1 274 ? -31.341 3.292 23.220 1.00 96.00 274 THR A O 1
ATOM 2209 N N . TYR A 1 275 ? -30.107 4.163 21.551 1.00 97.88 275 TYR A N 1
ATOM 2210 C CA . TYR A 1 275 ? -28.908 4.428 22.335 1.00 97.88 275 TYR A CA 1
ATOM 2211 C C . TYR A 1 275 ? -28.569 5.913 22.304 1.00 97.88 275 TYR A C 1
ATOM 2213 O O . TYR A 1 275 ? -28.646 6.553 21.262 1.00 97.88 275 TYR A O 1
ATOM 2221 N N . ASP A 1 276 ? -28.133 6.444 23.443 1.00 97.94 276 ASP A N 1
ATOM 2222 C CA . ASP A 1 276 ? -27.649 7.822 23.539 1.00 97.94 276 ASP A CA 1
ATOM 2223 C C . ASP A 1 276 ? -26.312 7.977 22.796 1.00 97.94 276 ASP A C 1
ATOM 2225 O O . ASP A 1 276 ? -26.025 9.017 22.200 1.00 97.94 276 ASP A O 1
ATOM 2229 N N . TYR A 1 277 ? -25.500 6.913 22.810 1.00 98.00 277 TYR A N 1
ATOM 2230 C CA . TYR A 1 277 ? -24.223 6.845 22.111 1.00 98.00 277 TYR A CA 1
ATOM 2231 C C . TYR A 1 277 ? -24.010 5.478 21.462 1.00 98.00 277 TYR A C 1
ATOM 2233 O O . TYR A 1 277 ? -24.304 4.435 22.048 1.00 98.00 277 TYR A O 1
ATOM 2241 N N . ILE A 1 278 ? -23.398 5.487 20.279 1.00 97.69 278 ILE A N 1
ATOM 2242 C CA . ILE A 1 278 ? -22.815 4.295 19.660 1.00 97.69 278 ILE A CA 1
ATOM 2243 C C . ILE A 1 278 ? -21.312 4.523 19.547 1.00 97.69 278 ILE A C 1
ATOM 2245 O O . ILE A 1 278 ? -20.879 5.541 19.003 1.00 97.69 278 ILE A O 1
ATOM 2249 N N . ILE A 1 279 ? -20.519 3.595 20.079 1.00 97.25 279 ILE A N 1
ATOM 2250 C CA . ILE A 1 279 ? -19.063 3.708 20.152 1.00 97.25 279 ILE A CA 1
ATOM 2251 C C . ILE A 1 279 ? -18.417 2.654 19.253 1.00 97.25 279 ILE A C 1
ATOM 2253 O O . ILE A 1 279 ? -18.738 1.471 19.328 1.00 97.25 279 ILE A O 1
ATOM 2257 N N . MET A 1 280 ? -17.479 3.117 18.428 1.00 94.62 280 MET A N 1
ATOM 2258 C CA . MET A 1 280 ? -16.580 2.321 17.591 1.00 94.62 280 MET A CA 1
ATOM 2259 C C . MET A 1 280 ? -15.175 2.897 17.779 1.00 94.62 280 MET A C 1
ATOM 2261 O O . MET A 1 280 ? -14.848 3.923 17.182 1.00 94.62 280 MET A O 1
ATOM 2265 N N . ALA A 1 281 ? -14.380 2.303 18.666 1.00 91.44 281 ALA A N 1
ATOM 2266 C CA . ALA A 1 281 ? -13.034 2.781 18.980 1.00 91.44 281 ALA A CA 1
ATOM 2267 C C . ALA A 1 281 ? -11.993 1.922 18.252 1.00 91.44 281 ALA A C 1
ATOM 2269 O O . ALA A 1 281 ? -11.791 0.774 18.635 1.00 91.44 281 ALA A O 1
ATOM 2270 N N . ASP A 1 282 ? -11.355 2.482 17.220 1.00 87.81 282 ASP A N 1
ATOM 2271 C CA . ASP A 1 282 ? -10.396 1.785 16.345 1.00 87.81 282 ASP A CA 1
ATOM 2272 C C . ASP A 1 282 ? -11.018 0.526 15.686 1.00 87.81 282 ASP A C 1
ATOM 2274 O O . ASP A 1 282 ? -10.496 -0.589 15.749 1.00 87.81 282 ASP A O 1
ATOM 2278 N N . VAL A 1 283 ? -12.221 0.701 15.118 1.00 90.12 283 VAL A N 1
ATOM 2279 C CA . VAL A 1 283 ? -13.034 -0.371 14.507 1.00 90.12 283 VAL A CA 1
ATOM 2280 C C . VAL A 1 283 ? -13.373 -0.099 13.043 1.00 90.12 283 VAL A C 1
ATOM 2282 O O . VAL A 1 283 ? -13.359 -1.030 12.239 1.00 90.12 283 VAL A O 1
ATOM 2285 N N . LEU A 1 284 ? -13.699 1.147 12.680 1.00 87.06 284 LEU A N 1
ATOM 2286 C CA . LEU A 1 284 ? -14.202 1.490 11.341 1.00 87.06 284 LEU A CA 1
ATOM 2287 C C . LEU A 1 284 ? -13.190 1.165 10.237 1.00 87.06 284 LEU A C 1
ATOM 2289 O O . LEU A 1 284 ? -13.575 0.689 9.176 1.00 87.06 284 LEU A O 1
ATOM 2293 N N . GLU A 1 285 ? -11.899 1.352 10.504 1.00 82.81 285 GLU A N 1
ATOM 2294 C CA . GLU A 1 285 ? -10.792 1.044 9.595 1.00 82.81 285 GLU A CA 1
ATOM 2295 C C . GLU A 1 285 ? -10.652 -0.449 9.263 1.00 82.81 285 GLU A C 1
ATOM 2297 O O . GLU A 1 285 ? -9.914 -0.822 8.350 1.00 82.81 285 GLU A O 1
ATOM 2302 N N . HIS A 1 286 ? -11.331 -1.313 10.018 1.00 84.31 286 HIS A N 1
ATOM 2303 C CA . HIS A 1 286 ? -11.310 -2.758 9.837 1.00 84.31 286 HIS A CA 1
ATOM 2304 C C . HIS A 1 286 ? -12.545 -3.291 9.104 1.00 84.31 286 HIS A C 1
ATOM 2306 O O . HIS A 1 286 ? -12.587 -4.489 8.812 1.00 84.31 286 HIS A O 1
ATOM 2312 N N . LEU A 1 287 ? -13.534 -2.440 8.817 1.00 83.69 287 LEU A N 1
ATOM 2313 C CA . LEU A 1 287 ? -14.769 -2.830 8.140 1.00 83.69 287 LEU A CA 1
ATOM 2314 C C . LEU A 1 287 ? -14.617 -2.723 6.625 1.00 83.69 287 LEU A C 1
ATOM 2316 O O . LEU A 1 287 ? -14.055 -1.756 6.113 1.00 83.69 287 LEU A O 1
ATOM 2320 N N . LYS A 1 288 ? -15.148 -3.708 5.899 1.00 85.88 288 LYS A N 1
ATOM 2321 C CA . LYS A 1 288 ? -15.235 -3.664 4.433 1.00 85.88 288 LYS A CA 1
ATOM 2322 C C . LYS A 1 288 ? -16.491 -2.926 3.980 1.00 85.88 288 LYS A C 1
ATOM 2324 O O . LYS A 1 288 ? -16.494 -2.321 2.914 1.00 85.88 288 LYS A O 1
ATOM 2329 N N . GLU A 1 289 ? -17.549 -2.993 4.783 1.00 83.50 289 GLU A N 1
ATOM 2330 C CA . GLU A 1 289 ? -18.888 -2.469 4.507 1.00 83.50 289 GLU A CA 1
ATOM 2331 C C . GLU A 1 289 ? -19.275 -1.375 5.524 1.00 83.50 289 GLU A C 1
ATOM 2333 O O . GLU A 1 289 ? -20.401 -1.319 6.029 1.00 83.50 289 GLU A O 1
ATOM 2338 N N . ASP A 1 290 ? -18.330 -0.483 5.828 1.00 86.50 290 ASP A N 1
ATOM 2339 C CA . ASP A 1 290 ? -18.453 0.604 6.808 1.00 86.50 290 ASP A CA 1
ATOM 2340 C C . ASP A 1 290 ? -19.725 1.459 6.628 1.00 86.50 290 ASP A C 1
ATOM 2342 O O . ASP A 1 290 ? -20.430 1.753 7.599 1.00 86.50 290 ASP A O 1
ATOM 2346 N N . GLU A 1 291 ? -20.096 1.795 5.389 1.00 88.62 291 GLU A N 1
ATOM 2347 C CA . GLU A 1 291 ? -21.304 2.568 5.082 1.00 88.62 291 GLU A CA 1
ATOM 2348 C C . GLU A 1 291 ? -22.587 1.855 5.549 1.00 88.62 291 GLU A C 1
ATOM 2350 O O . GLU A 1 291 ? -23.526 2.497 6.039 1.00 88.62 291 GLU A O 1
ATOM 2355 N N . LYS A 1 292 ? -22.655 0.525 5.410 1.00 88.00 292 LYS A N 1
ATOM 2356 C CA . LYS A 1 292 ? -23.820 -0.266 5.837 1.00 88.00 292 LYS A CA 1
ATOM 2357 C C . LYS A 1 292 ? -23.928 -0.280 7.357 1.00 88.00 292 LYS A C 1
ATOM 2359 O O . LYS A 1 292 ? -25.015 -0.024 7.879 1.00 88.00 292 LYS A O 1
ATOM 2364 N N . THR A 1 293 ? -22.810 -0.486 8.046 1.00 91.69 293 THR A N 1
ATOM 2365 C CA . THR A 1 293 ? -22.735 -0.443 9.511 1.00 91.69 293 THR A CA 1
ATOM 2366 C C . THR A 1 293 ? -23.167 0.921 10.039 1.00 91.69 293 THR A C 1
ATOM 2368 O O . THR A 1 293 ? -24.047 0.999 10.894 1.00 91.69 293 THR A O 1
ATOM 2371 N N . LEU A 1 294 ? -22.674 2.020 9.458 1.00 92.69 294 LEU A N 1
ATOM 2372 C CA . LEU A 1 294 ? -23.076 3.375 9.852 1.00 92.69 294 LEU A CA 1
ATOM 2373 C C . LEU A 1 294 ? -24.575 3.646 9.625 1.00 92.69 294 LEU A C 1
ATOM 2375 O O . LEU A 1 294 ? -25.226 4.288 10.456 1.00 92.69 294 LEU A O 1
ATOM 2379 N N . LYS A 1 295 ? -25.161 3.134 8.534 1.00 92.94 295 LYS A N 1
ATOM 2380 C CA . LYS A 1 295 ? -26.614 3.215 8.292 1.00 92.94 295 LYS A CA 1
ATOM 2381 C C . LYS A 1 295 ? -27.421 2.413 9.312 1.00 92.94 295 LYS A C 1
ATOM 2383 O O . LYS A 1 295 ? -28.514 2.855 9.666 1.00 92.94 295 LYS A O 1
ATOM 2388 N N . ALA A 1 296 ? -26.923 1.262 9.760 1.00 92.00 296 ALA A N 1
ATOM 2389 C CA . ALA A 1 296 ? -27.551 0.480 10.821 1.00 92.00 296 ALA A CA 1
ATOM 2390 C C . ALA A 1 296 ? -27.484 1.227 12.161 1.00 92.00 296 ALA A C 1
ATOM 2392 O O . ALA A 1 296 ? -28.524 1.429 12.785 1.00 92.00 296 ALA A O 1
ATOM 2393 N N . CYS A 1 297 ? -26.312 1.757 12.526 1.00 93.94 297 CYS A N 1
ATOM 2394 C CA . CYS A 1 297 ? -26.121 2.589 13.717 1.00 93.94 297 CYS A CA 1
ATOM 2395 C C . CYS A 1 297 ? -27.107 3.761 13.764 1.00 93.94 297 CYS A C 1
ATOM 2397 O O . CYS A 1 297 ? -27.745 3.993 14.784 1.00 93.94 297 CYS A O 1
ATOM 2399 N N . ARG A 1 298 ? -27.316 4.459 12.640 1.00 94.19 298 ARG A N 1
ATOM 2400 C CA . ARG A 1 298 ? -28.261 5.586 12.567 1.00 94.19 298 ARG A CA 1
ATOM 2401 C C . ARG A 1 298 ? -29.705 5.217 12.935 1.00 94.19 298 ARG A C 1
ATOM 2403 O O . ARG A 1 298 ? -30.445 6.096 13.354 1.00 94.19 298 ARG A O 1
ATOM 2410 N N . LYS A 1 299 ? -30.130 3.966 12.741 1.00 92.50 299 LYS A N 1
ATOM 2411 C CA . LYS A 1 299 ? -31.488 3.514 13.102 1.00 92.50 299 LYS A CA 1
ATOM 2412 C C . LYS A 1 299 ? -31.644 3.245 14.599 1.00 92.50 299 LYS A C 1
ATOM 2414 O O . LYS A 1 299 ? -32.771 3.131 15.062 1.00 92.50 299 LYS A O 1
ATOM 2419 N N . LEU A 1 300 ? -30.524 3.084 15.299 1.00 94.25 300 LEU A N 1
ATOM 2420 C CA . LEU A 1 300 ? -30.440 2.749 16.717 1.00 94.25 300 LEU A CA 1
ATOM 2421 C C . LEU A 1 300 ? -30.081 3.973 17.579 1.00 94.25 300 LEU A C 1
ATOM 2423 O O . LEU A 1 300 ? -29.927 3.822 18.787 1.00 94.25 300 LEU A O 1
ATOM 2427 N N . LEU A 1 301 ? -29.927 5.151 16.966 1.00 93.31 301 LEU A N 1
ATOM 2428 C CA . LEU A 1 301 ? -29.774 6.451 17.628 1.00 93.31 301 LEU A CA 1
ATOM 2429 C C . LEU A 1 301 ? -31.130 7.152 17.765 1.00 93.31 301 LEU A C 1
ATOM 2431 O O . LEU A 1 301 ? -31.944 7.041 16.818 1.00 93.31 301 LEU A O 1
#

Foldseek 3Di:
DFPVQLVVVLVCCVPPCVVVLVPAFEEEEEPQADDVDGNVVSQPGPRYDYAYEYCDDHPRHPYHAVDLLDRVVAAFQAGQEYEYEQCQQQDQPVLSNLLVVLRRHHAFRKYKYKHFQADDFDPPPHGHDHDDQVNLVVSCVSNQWAWPDKDWQPDQPPGPVPCSRRRMIMTMTTNHPPPPPPPPVPDPPQDADDCPDPDPLVVVVVPDAAQWEEEEEACQLQNSLQCNCPPRVYAYEYEHQDPVSQVRNVVRHPYYHHDDLLDPPVLVVQQVAAGPYYDDRPHLSVHPNSVVSVVSNVSRD

InterPro domains:
  IPR013216 Methyltransferase type 11 [PF08241] (55-113)
  IPR013217 Methyltransferase type 12 [PF08242] (215-301)
  IPR029063 S-adenosyl-L-methionine-dependent methyltransferase superfamily [G3DSA:3.40.50.150] (4-175)
  IPR029063 S-adenosyl-L-methionine-dependent methyltransferase superfamily [G3DSA:3.40.50.150] (201-301)
  IPR029063 S-adenosyl-L-methionine-dependent methyltransferase superfamily [SSF53335] (20-176)
  IPR029063 S-adenosyl-L-methionine-dependent methyltransferase superfamily [SSF53335] (198-301)

Sequence (301 aa):
MHLSSIDKMKQFVDRYLVDKKNHPLHILDLGATDIGGCYRPLFDQAQWHYQGADLVPGNNIDIVLSDPYSWIEIESNSVDVLISGQTFEHIQFFWKTMSEITRILKPNGLCCIIAPSGGPEHKYPIDCWRFFPDGFTALAQYSGLEVIETTIQSKDLGYSDGSDIWKDAVLVARKPVQKLLQLNDNHIYKRKIDTDAEDSLTKIIKLIQPETNILELGPATGYLTEYLKTKLNCRVDCVEKSEEMAKQAQLFCNQMIIKDIDHLDWESHFQDKTYDYIIMADVLEHLKEDEKTLKACRKLL

Organism: NCBI:txid890399